Protein AF-A0A251T3X3-F1 (afdb_monomer_lite)

Sequence (204 aa):
MNKGNSLKLFSSICTCTYVFWLSILSPSLTLFQDGDGLIHLYQKFIIDFETKINLLKVAHFAILVSRQYPMNEASISYLEGVIQRVRATKKCKKLLEYGKSTLDRMANIDPSVCTQFYWASVLYHKYQKEYFECYMNVMLFLAYASEESMSHSFKLDLAYCVSVFALLGENIDNFGELLAHPIIKGLQGTELDWFYEFLKVFNS

Foldseek 3Di:
DDPPPPVVVPVPCVPPPPPVVVVCVPPCVVVQPDDCRLVCCCVPPVQVCVLVDDVVVVVVSLVVNLVRDPDVVVSVVSVVVSVVVVVVLVVLVVVLVVLVVVVVPDDDDQLVSQLVSLVSQLVSCVSSVQLQSNLVSLVSNVVSDDPVPDDLVVLQVSLVSNLVSLVSHDPNQACPVVLPDVSVVSCPPPPNNVSSVVSVVSND

pLDDT: mean 74.45, std 18.36, range [30.27, 94.94]

Organism: Helianthus annuus (NCBI:txid4232)

Secondary structure (DSSP, 8-state):
--TTSSSTTTTTGGG-TTTHHHHHTTTSGGGG-SSTHHHHHIIIIIHHHTTTS-HHHHHHHHHHHHTT-SSHHHHHHHHHHHHHHHHHHHHHHHHHHHHHHHHTT-SS--HHHHHHHHHHHHHHHHHHT-HHHHHHHHHHHHHHS-GGGS-HHHHHHHHHHHHHHHHH-TT----HHHHHSHHHHTTTTSTTHHHHHHHHHHT-

InterPro domains:
  IPR035298 26S Proteasome non-ATPase regulatory subunit 13 [PTHR10539] (89-204)
  IPR054179 PSD13, N-terminal [PF22037] (88-199)

Radius of gyration: 21.29 Å; chains: 1; bounding box: 50×55×58 Å

Structure (mmCIF, N/CA/C/O backbone):
data_AF-A0A251T3X3-F1
#
_entry.id   AF-A0A251T3X3-F1
#
loop_
_atom_site.group_PDB
_atom_site.id
_atom_site.type_symbol
_atom_site.label_atom_id
_atom_site.label_alt_id
_atom_site.label_comp_id
_atom_site.label_asym_id
_atom_site.label_entity_id
_atom_site.label_seq_id
_atom_site.pdbx_PDB_ins_code
_atom_site.Cartn_x
_atom_site.Cartn_y
_atom_site.Cartn_z
_atom_site.occupancy
_atom_site.B_iso_or_equiv
_atom_site.auth_seq_id
_atom_site.auth_comp_id
_atom_site.auth_asym_id
_atom_site.auth_atom_id
_atom_site.pdbx_PDB_model_num
ATOM 1 N N . MET A 1 1 ? -16.229 33.052 -18.770 1.00 30.27 1 MET A N 1
ATOM 2 C CA . MET A 1 1 ? -16.637 31.805 -19.462 1.00 30.27 1 MET A CA 1
ATOM 3 C C . MET A 1 1 ? -15.408 30.917 -19.621 1.00 30.27 1 MET A C 1
ATOM 5 O O . MET A 1 1 ? -14.423 31.418 -20.126 1.00 30.27 1 MET A O 1
ATOM 9 N N . ASN A 1 2 ? -15.322 29.648 -19.240 1.00 30.48 2 ASN A N 1
ATOM 10 C CA . ASN A 1 2 ? -15.974 28.857 -18.200 1.00 30.48 2 ASN A CA 1
ATOM 11 C C . ASN A 1 2 ? -14.963 27.722 -17.889 1.00 30.48 2 ASN A C 1
ATOM 13 O O . ASN A 1 2 ? -14.728 26.875 -18.745 1.00 30.48 2 ASN A O 1
ATOM 17 N N . LYS A 1 3 ? -14.315 27.726 -16.712 1.00 35.59 3 LYS A N 1
ATOM 18 C CA . LYS A 1 3 ? -13.320 26.708 -16.287 1.00 35.59 3 LYS A CA 1
ATOM 19 C C . LYS A 1 3 ? -13.972 25.383 -15.827 1.00 35.59 3 LYS A C 1
ATOM 21 O O . LYS A 1 3 ? -13.290 24.507 -15.311 1.00 35.59 3 LYS A O 1
ATOM 26 N N . GLY A 1 4 ? -15.286 25.234 -16.016 1.00 31.59 4 GLY A N 1
ATOM 27 C CA . GLY A 1 4 ? -16.096 24.128 -15.493 1.00 31.59 4 GLY A CA 1
ATOM 28 C C . GLY A 1 4 ? -16.244 22.885 -16.379 1.00 31.59 4 GLY A C 1
ATOM 29 O O . GLY A 1 4 ? -16.897 21.942 -15.947 1.00 31.59 4 GLY A O 1
ATOM 30 N N . ASN A 1 5 ? -15.658 22.838 -17.583 1.00 34.94 5 ASN A N 1
ATOM 31 C CA . ASN A 1 5 ? -15.904 21.731 -18.527 1.00 34.94 5 ASN A CA 1
ATOM 32 C C . ASN A 1 5 ? -14.739 20.742 -18.713 1.00 34.94 5 ASN A C 1
ATOM 34 O O . ASN A 1 5 ? -14.954 19.682 -19.292 1.00 34.94 5 ASN A O 1
ATOM 38 N N . SER A 1 6 ? -13.539 21.011 -18.189 1.00 35.34 6 SER A N 1
ATOM 39 C CA . SER A 1 6 ? -12.399 20.090 -18.359 1.00 35.34 6 SER A CA 1
ATOM 40 C C . SER A 1 6 ? -12.387 18.924 -17.365 1.00 35.34 6 SER A C 1
ATOM 42 O O . SER A 1 6 ? -11.785 17.901 -17.654 1.00 35.34 6 SER A O 1
ATOM 44 N N . LEU A 1 7 ? -13.077 19.028 -16.224 1.00 35.00 7 LEU A N 1
ATOM 45 C CA . LEU A 1 7 ? -13.115 17.959 -15.212 1.00 35.00 7 LEU A CA 1
ATOM 46 C C . LEU A 1 7 ? -14.220 16.920 -15.447 1.00 35.00 7 LEU A C 1
ATOM 48 O O . LEU A 1 7 ? -14.070 15.773 -15.039 1.00 35.00 7 LEU A O 1
ATOM 52 N N . LYS A 1 8 ? -15.291 17.268 -16.172 1.00 32.72 8 LYS A N 1
ATOM 53 C CA . LYS A 1 8 ? -16.358 16.310 -16.521 1.00 32.72 8 LYS A CA 1
ATOM 54 C C . LYS A 1 8 ? -15.999 15.378 -17.680 1.00 32.72 8 LYS A C 1
ATOM 56 O O . LYS A 1 8 ? -16.702 14.400 -17.898 1.00 32.72 8 LYS A O 1
ATOM 61 N N . LEU A 1 9 ? -14.898 15.638 -18.388 1.00 36.22 9 LEU A N 1
ATOM 62 C CA . LEU A 1 9 ? -14.391 14.715 -19.403 1.00 36.22 9 LEU A CA 1
ATOM 63 C C . LEU A 1 9 ? -13.565 13.570 -18.791 1.00 36.22 9 LEU A C 1
ATOM 65 O O . LEU A 1 9 ? -13.441 12.524 -19.412 1.00 36.22 9 LEU A O 1
ATOM 69 N N . PHE A 1 10 ? -13.038 13.727 -17.570 1.00 32.69 10 PHE A N 1
ATOM 70 C CA . PHE A 1 10 ? -12.131 12.743 -16.966 1.00 32.69 10 PHE A CA 1
ATOM 71 C C . PHE A 1 10 ? -12.828 11.654 -16.141 1.00 32.69 10 PHE A C 1
ATOM 73 O O . PHE A 1 10 ? -12.278 10.563 -16.018 1.00 32.69 10 PHE A O 1
ATOM 80 N N . SER A 1 11 ? -14.053 11.876 -15.652 1.00 31.20 11 SER A N 1
ATOM 81 C CA . SER A 1 11 ? -14.800 10.839 -14.918 1.00 31.20 11 SER A CA 1
ATOM 82 C C . SER A 1 11 ? -15.476 9.799 -15.821 1.00 31.20 11 SER A C 1
ATOM 84 O O . SER A 1 11 ? -15.927 8.772 -15.331 1.00 31.20 11 SER A O 1
ATOM 86 N N . SER A 1 12 ? -15.525 10.022 -17.140 1.00 31.45 12 SER A N 1
ATOM 87 C CA . SER A 1 12 ? -16.157 9.095 -18.095 1.00 31.45 12 SER A CA 1
ATOM 88 C C . SER A 1 12 ? -15.148 8.236 -18.877 1.00 31.45 12 SER A C 1
ATOM 90 O O . SER A 1 12 ? -15.538 7.372 -19.655 1.00 31.45 12 SER A O 1
ATOM 92 N N . ILE A 1 13 ? -13.841 8.420 -18.653 1.00 36.91 13 ILE A N 1
ATOM 93 C CA . ILE A 1 13 ? -12.780 7.696 -19.384 1.00 36.91 13 ILE A CA 1
ATOM 94 C C . ILE A 1 13 ? -12.404 6.360 -18.702 1.00 36.91 13 ILE A C 1
ATOM 96 O O . ILE A 1 13 ? -11.747 5.516 -19.312 1.00 36.91 13 ILE A O 1
ATOM 100 N N . CYS A 1 14 ? -12.886 6.094 -17.481 1.00 36.53 14 CYS A N 1
ATOM 101 C CA . CYS A 1 14 ? -12.521 4.895 -16.712 1.00 36.53 14 CYS A CA 1
ATOM 102 C C . CYS A 1 14 ? -13.135 3.561 -17.181 1.00 36.53 14 CYS A C 1
ATOM 104 O O . CYS A 1 14 ? -12.775 2.529 -16.630 1.00 36.53 14 CYS A O 1
ATOM 106 N N . THR A 1 15 ? -13.975 3.514 -18.219 1.00 36.59 15 THR A N 1
ATOM 107 C CA . THR A 1 15 ? -14.513 2.234 -18.740 1.00 36.59 15 THR A CA 1
ATOM 108 C C . THR A 1 15 ? -14.187 1.942 -20.207 1.00 36.59 15 THR A C 1
ATOM 110 O O . THR A 1 15 ? -14.630 0.927 -20.735 1.00 36.59 15 THR A O 1
ATOM 113 N N . CYS A 1 16 ? -13.357 2.753 -20.877 1.00 33.62 16 CYS A N 1
ATOM 114 C CA . CYS A 1 16 ? -13.061 2.574 -22.310 1.00 33.62 16 CYS A CA 1
ATOM 115 C C . CYS A 1 16 ? -11.552 2.490 -22.628 1.00 33.62 16 CYS A C 1
ATOM 117 O O . CYS A 1 16 ? -11.067 3.014 -23.633 1.00 33.62 16 CYS A O 1
ATOM 119 N N . THR A 1 17 ? -10.767 1.838 -21.767 1.00 42.53 17 THR A N 1
ATOM 120 C CA . THR A 1 17 ? -9.290 1.861 -21.820 1.00 42.53 17 THR A CA 1
ATOM 121 C C . THR A 1 17 ? -8.641 0.957 -22.873 1.00 42.53 17 THR A C 1
ATOM 123 O O . THR A 1 17 ? -7.433 1.057 -23.078 1.00 42.53 17 THR A O 1
ATOM 126 N N . TYR A 1 18 ? -9.395 0.142 -23.618 1.00 39.69 18 TYR A N 1
ATOM 127 C CA . TYR A 1 18 ? -8.809 -0.713 -24.664 1.00 39.69 18 TYR A CA 1
ATOM 128 C C . TYR A 1 18 ? -8.868 -0.131 -26.083 1.00 39.69 18 TYR A C 1
ATOM 130 O O . TYR A 1 18 ? -7.964 -0.388 -26.876 1.00 39.69 18 TYR A O 1
ATOM 138 N N . VAL A 1 19 ? -9.864 0.701 -26.408 1.00 38.72 19 VAL A N 1
ATOM 139 C CA . VAL A 1 19 ? -10.035 1.235 -27.776 1.00 38.72 19 VAL A CA 1
ATOM 140 C C . VAL A 1 19 ? -9.448 2.646 -27.913 1.00 38.72 19 VAL A C 1
ATOM 142 O O . VAL A 1 19 ? -8.894 2.995 -28.955 1.00 38.72 19 VAL A O 1
ATOM 145 N N . PHE A 1 20 ? -9.450 3.441 -26.838 1.00 40.03 20 PHE A N 1
ATOM 146 C CA . PHE A 1 20 ? -8.931 4.816 -26.850 1.00 40.03 20 PHE A CA 1
ATOM 147 C C . PHE A 1 20 ? -7.402 4.883 -27.032 1.00 40.03 20 PHE A C 1
ATOM 149 O O . PHE A 1 20 ? -6.887 5.763 -27.721 1.00 40.03 20 PHE A O 1
ATOM 156 N N . TRP A 1 21 ? -6.672 3.902 -26.486 1.00 39.59 21 TRP A N 1
ATOM 157 C CA . TRP A 1 21 ? -5.208 3.839 -26.560 1.00 39.59 21 TRP A CA 1
ATOM 158 C C . TRP A 1 21 ? -4.683 3.558 -27.977 1.00 39.59 21 TRP A C 1
ATOM 160 O O . TRP A 1 21 ? -3.696 4.161 -28.381 1.00 39.59 21 TRP A O 1
ATOM 170 N N . LEU A 1 22 ? -5.343 2.703 -28.767 1.00 38.00 22 LEU A N 1
ATOM 171 C CA . LEU A 1 22 ? -4.947 2.437 -30.161 1.00 38.00 22 LEU A CA 1
ATOM 172 C C . LEU A 1 22 ? -5.446 3.513 -31.143 1.00 38.00 22 LEU A C 1
ATOM 174 O O . LEU A 1 22 ? -4.771 3.788 -32.131 1.00 38.00 22 LEU A O 1
ATOM 178 N N . SER A 1 23 ? -6.575 4.168 -30.850 1.00 35.72 23 SER A N 1
ATOM 179 C CA . SER A 1 23 ? -7.178 5.190 -31.727 1.00 35.72 23 SER A CA 1
ATOM 180 C C . SER A 1 23 ? -6.402 6.510 -31.750 1.00 35.72 23 SER A C 1
ATOM 182 O O . SER A 1 23 ? -6.406 7.220 -32.752 1.00 35.72 23 SER A O 1
ATOM 184 N N . ILE A 1 24 ? -5.736 6.854 -30.643 1.00 40.09 24 ILE A N 1
ATOM 185 C CA . ILE A 1 24 ? -5.048 8.143 -30.495 1.00 40.09 24 ILE A CA 1
ATOM 186 C C . ILE A 1 24 ? -3.550 8.025 -30.801 1.00 40.09 24 ILE A C 1
ATOM 188 O O . ILE A 1 24 ? -2.955 8.991 -31.270 1.00 40.09 24 ILE A O 1
ATOM 192 N N . LEU A 1 25 ? -2.924 6.857 -30.630 1.00 41.84 25 LEU A N 1
ATOM 193 C CA . LEU A 1 25 ? -1.467 6.704 -30.787 1.00 41.84 25 LEU A CA 1
ATOM 194 C C . LEU A 1 25 ? -0.946 6.680 -32.232 1.00 41.84 25 LEU A C 1
ATOM 196 O O . LEU A 1 25 ? 0.265 6.731 -32.424 1.00 41.84 25 LEU A O 1
ATOM 200 N N . SER A 1 26 ? -1.812 6.649 -33.246 1.00 45.41 26 SER A N 1
ATOM 201 C CA . SER A 1 26 ? -1.374 6.805 -34.641 1.00 45.41 26 SER A CA 1
ATOM 202 C C . SER A 1 26 ? -1.299 8.281 -35.076 1.00 45.41 26 SER A C 1
ATOM 204 O O . SER A 1 26 ? -0.262 8.654 -35.623 1.00 45.41 26 SER A O 1
ATOM 206 N N . PRO A 1 27 ? -2.297 9.151 -34.800 1.00 41.84 27 PRO A N 1
ATOM 207 C CA . PRO A 1 27 ? -2.237 10.553 -35.232 1.00 41.84 27 PRO A CA 1
ATOM 208 C C . PRO A 1 27 ? -1.673 11.533 -34.188 1.00 41.84 27 PRO A C 1
ATOM 210 O O . PRO A 1 27 ? -1.336 12.653 -34.546 1.00 41.84 27 PRO A O 1
ATOM 213 N N . SER A 1 28 ? -1.583 11.170 -32.899 1.00 41.59 28 SER A N 1
ATOM 214 C CA . SER A 1 28 ? -1.073 12.082 -31.849 1.00 41.59 28 SER A CA 1
ATOM 215 C C . SER A 1 28 ? 0.431 11.972 -31.594 1.00 41.59 28 SER A C 1
ATOM 217 O O . SER A 1 28 ? 0.999 12.837 -30.931 1.00 41.59 28 SER A O 1
ATOM 219 N N . LEU A 1 29 ? 1.101 10.952 -32.143 1.00 43.75 29 LEU A N 1
ATOM 220 C CA . LEU A 1 29 ? 2.553 10.809 -32.017 1.00 43.75 29 LEU A CA 1
ATOM 221 C C . LEU A 1 29 ? 3.291 11.968 -32.709 1.00 43.75 29 LEU A C 1
ATOM 223 O O . LEU A 1 29 ? 4.338 12.390 -32.235 1.00 43.75 29 LEU A O 1
ATOM 227 N N . THR A 1 30 ? 2.713 12.533 -33.773 1.00 46.72 30 THR A N 1
ATOM 228 C CA . THR A 1 30 ? 3.218 13.738 -34.451 1.00 46.72 30 THR A CA 1
ATOM 229 C C . THR A 1 30 ? 3.032 15.012 -33.625 1.00 46.72 30 THR A C 1
ATOM 231 O O . THR A 1 30 ? 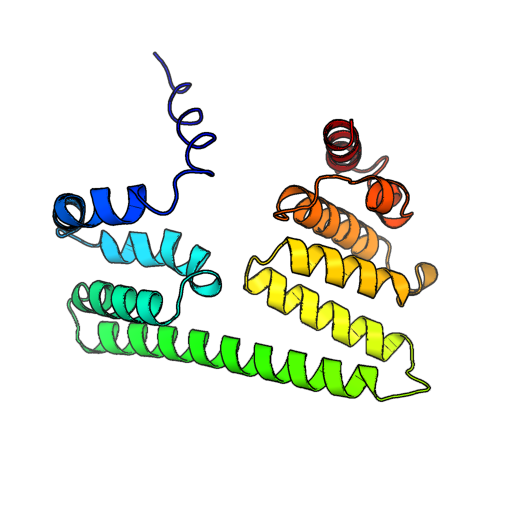3.754 15.977 -33.840 1.00 46.72 30 THR A O 1
ATOM 234 N N . LEU A 1 31 ? 2.110 15.029 -32.653 1.00 46.12 31 LEU A N 1
ATOM 235 C CA . LEU A 1 31 ? 1.829 16.209 -31.826 1.00 46.12 31 LEU A CA 1
ATOM 236 C C . LEU A 1 31 ? 2.914 16.472 -30.761 1.00 46.12 31 LEU A C 1
ATOM 238 O O . LEU A 1 31 ? 2.987 17.573 -30.227 1.00 46.12 31 LEU A O 1
ATOM 242 N N . PHE A 1 32 ? 3.744 15.469 -30.449 1.00 47.53 32 PHE A N 1
ATOM 243 C CA . PHE A 1 32 ? 4.800 15.533 -29.425 1.00 47.53 32 PHE A CA 1
ATOM 244 C C . PHE A 1 32 ? 6.219 15.353 -29.998 1.00 47.53 32 PHE A C 1
ATOM 246 O O . PHE A 1 32 ? 7.170 15.149 -29.241 1.00 47.53 32 PHE A O 1
ATOM 253 N N . GLN A 1 33 ? 6.366 15.391 -31.327 1.00 49.06 33 GLN A N 1
ATOM 254 C CA . GLN A 1 33 ? 7.654 15.214 -32.009 1.00 49.06 33 GLN A CA 1
ATOM 255 C C . GLN A 1 33 ? 8.555 16.458 -31.980 1.00 49.06 33 GLN A C 1
ATOM 257 O O . GLN A 1 33 ? 9.752 16.309 -32.213 1.00 49.06 33 GLN A O 1
ATOM 262 N N . ASP A 1 34 ? 8.027 17.629 -31.614 1.00 48.06 34 ASP A N 1
ATOM 263 C CA . ASP A 1 34 ? 8.805 18.863 -31.479 1.00 48.06 34 ASP A CA 1
ATOM 264 C C . ASP A 1 34 ? 9.111 19.191 -30.002 1.00 48.06 34 ASP A C 1
ATOM 266 O O . ASP A 1 34 ? 8.208 19.337 -29.175 1.00 48.06 34 ASP A O 1
ATOM 270 N N . GLY A 1 35 ? 10.402 19.340 -29.676 1.00 61.81 35 GLY A N 1
ATOM 271 C CA . GLY A 1 35 ? 10.907 19.772 -28.360 1.00 61.81 35 GLY A CA 1
ATOM 272 C C . GLY A 1 35 ? 10.932 18.689 -27.266 1.00 61.81 35 GLY A C 1
ATOM 273 O O . GLY A 1 35 ? 10.896 17.495 -27.548 1.00 61.81 35 GLY A O 1
ATOM 274 N N . ASP A 1 36 ? 10.963 19.106 -25.992 1.00 57.28 36 ASP A N 1
ATOM 275 C CA . ASP A 1 36 ? 11.048 18.226 -24.802 1.00 57.28 36 ASP A CA 1
ATOM 276 C C . ASP A 1 36 ? 9.718 17.506 -24.456 1.00 57.28 36 ASP A C 1
ATOM 278 O O . ASP A 1 36 ? 9.503 17.048 -23.327 1.00 57.28 36 ASP A O 1
ATOM 282 N N . GLY A 1 37 ? 8.781 17.427 -25.405 1.00 63.41 37 GLY A N 1
ATOM 283 C CA . GLY A 1 37 ? 7.401 16.987 -25.186 1.00 63.41 37 GLY A CA 1
ATOM 284 C C . GLY A 1 37 ? 7.265 15.546 -24.683 1.00 63.41 37 GLY A C 1
ATOM 285 O O . GLY A 1 37 ? 6.529 15.309 -23.719 1.00 63.41 37 GLY A O 1
ATOM 286 N N . LEU A 1 38 ? 7.987 14.576 -25.267 1.00 62.41 38 LEU A N 1
ATOM 287 C CA . LEU A 1 38 ? 7.938 13.186 -24.779 1.00 62.41 38 LEU A CA 1
ATOM 288 C C . LEU A 1 38 ? 8.764 13.004 -23.503 1.00 62.41 38 LEU A C 1
ATOM 290 O O . LEU A 1 38 ? 8.411 12.154 -22.686 1.00 62.41 38 LEU A O 1
ATOM 294 N N . ILE A 1 39 ? 9.808 13.812 -23.285 1.00 64.06 39 ILE A N 1
ATOM 295 C CA . ILE A 1 39 ? 10.559 13.822 -22.018 1.00 64.06 39 ILE A CA 1
ATOM 296 C C . ILE A 1 39 ? 9.630 14.246 -20.875 1.00 64.06 39 ILE A C 1
ATOM 298 O O . ILE A 1 39 ? 9.548 13.556 -19.854 1.00 64.06 39 ILE A O 1
ATOM 302 N N . HIS A 1 40 ? 8.863 15.323 -21.064 1.00 64.62 40 HIS A N 1
ATOM 303 C CA . HIS A 1 40 ? 7.905 15.795 -20.065 1.00 64.62 40 HIS A CA 1
ATOM 304 C C . HIS A 1 40 ? 6.765 14.792 -19.843 1.00 64.62 40 HIS A C 1
ATOM 306 O O . HIS A 1 40 ? 6.394 14.524 -18.699 1.00 64.62 40 HIS A O 1
ATOM 312 N N . LEU A 1 41 ? 6.248 14.184 -20.918 1.00 65.31 41 LEU A N 1
ATOM 313 C CA . LEU A 1 41 ? 5.246 13.118 -20.841 1.00 65.31 41 LEU A CA 1
ATOM 314 C C . LEU A 1 41 ? 5.774 11.911 -20.055 1.00 65.31 41 LEU A C 1
ATOM 316 O O . LEU A 1 41 ? 5.073 11.366 -19.203 1.00 65.31 41 LEU A O 1
ATOM 320 N N . TYR A 1 42 ? 7.020 11.499 -20.285 1.00 62.41 42 TYR A N 1
ATOM 321 C CA . TYR A 1 42 ? 7.586 10.380 -19.546 1.00 62.41 42 TYR A CA 1
ATOM 322 C C . TYR A 1 42 ? 7.754 10.712 -18.063 1.00 62.41 42 TYR A C 1
ATOM 324 O O . TYR A 1 42 ? 7.303 9.952 -17.207 1.00 62.41 42 TYR A O 1
ATOM 332 N N . GLN A 1 43 ? 8.358 11.863 -17.757 1.00 62.81 43 GLN A N 1
ATOM 333 C CA . GLN A 1 43 ? 8.666 12.271 -16.386 1.00 62.81 43 GLN A CA 1
ATOM 334 C C . GLN A 1 43 ? 7.423 12.562 -15.542 1.00 62.81 43 GLN A C 1
ATOM 336 O O . GLN A 1 43 ? 7.429 12.274 -14.348 1.00 62.81 43 GLN A O 1
ATOM 341 N N . LYS A 1 44 ? 6.367 13.128 -16.136 1.00 62.28 44 LYS A N 1
ATOM 342 C CA . LYS A 1 44 ? 5.152 13.514 -15.403 1.00 62.28 44 LYS A CA 1
ATOM 343 C C . LYS A 1 44 ? 4.010 12.516 -15.482 1.00 62.28 44 LYS A C 1
ATOM 345 O O . LYS A 1 44 ? 3.069 12.646 -14.712 1.00 62.28 44 LYS A O 1
ATOM 350 N N . PHE A 1 45 ? 4.048 11.579 -16.424 1.00 56.00 45 PHE A N 1
ATOM 351 C CA . PHE A 1 45 ? 2.930 10.669 -16.654 1.00 56.00 45 PHE A CA 1
ATOM 352 C C . PHE A 1 45 ? 3.390 9.216 -16.700 1.00 56.00 45 PHE A C 1
ATOM 354 O O . PHE A 1 45 ? 2.885 8.400 -15.942 1.00 56.00 45 PHE A O 1
ATOM 361 N N . ILE A 1 46 ? 4.387 8.860 -17.516 1.00 62.47 46 ILE A N 1
ATOM 362 C CA . ILE A 1 46 ? 4.787 7.445 -17.633 1.00 62.47 46 ILE A CA 1
ATOM 363 C C . ILE A 1 46 ? 5.430 6.916 -16.344 1.00 62.47 46 ILE A C 1
ATOM 365 O O . ILE A 1 46 ? 5.104 5.795 -15.970 1.00 62.47 46 ILE A O 1
ATOM 369 N N . ILE A 1 47 ? 6.242 7.702 -15.621 1.00 63.34 47 ILE A N 1
ATOM 370 C CA . ILE A 1 47 ? 6.758 7.311 -14.287 1.00 63.34 47 ILE A CA 1
ATOM 371 C C . ILE A 1 47 ? 5.607 6.928 -13.352 1.00 63.34 47 ILE A C 1
ATOM 373 O O . ILE A 1 47 ? 5.700 5.959 -12.601 1.00 63.34 47 ILE A O 1
ATOM 377 N N . ASP A 1 48 ? 4.497 7.658 -13.441 1.00 59.41 48 ASP A N 1
ATOM 378 C CA . ASP A 1 48 ? 3.346 7.455 -12.581 1.00 59.41 48 ASP A CA 1
ATOM 379 C C . ASP A 1 48 ? 2.542 6.189 -12.900 1.00 59.41 48 ASP A C 1
ATOM 381 O O . ASP A 1 48 ? 1.786 5.747 -12.034 1.00 59.41 48 ASP A O 1
ATOM 385 N N . PHE A 1 49 ? 2.727 5.598 -14.083 1.00 55.25 49 PHE A N 1
ATOM 386 C CA . PHE A 1 49 ? 2.049 4.377 -14.526 1.00 55.25 49 PHE A CA 1
ATOM 387 C C . PHE A 1 49 ? 3.016 3.218 -14.830 1.00 55.25 49 PHE A C 1
ATOM 389 O O . PHE A 1 49 ? 2.562 2.124 -15.161 1.00 55.25 49 PHE A O 1
ATOM 396 N N . GLU A 1 50 ? 4.334 3.416 -14.695 1.00 58.75 50 GLU A N 1
ATOM 397 C CA . GLU A 1 50 ? 5.386 2.447 -15.055 1.00 58.75 50 GLU A CA 1
ATOM 398 C C . GLU A 1 50 ? 5.192 1.091 -14.352 1.00 58.75 50 GLU A C 1
ATOM 400 O O . GLU A 1 50 ? 5.515 0.041 -14.903 1.00 58.75 50 GLU A O 1
ATOM 405 N N . THR A 1 51 ? 4.594 1.114 -13.161 1.00 59.03 51 THR A N 1
ATOM 406 C CA . THR A 1 51 ? 4.322 -0.042 -12.298 1.00 59.03 51 THR A CA 1
ATOM 407 C C . THR A 1 51 ? 3.083 -0.843 -12.705 1.00 59.03 51 THR A C 1
ATOM 409 O O . THR A 1 51 ? 3.039 -2.050 -12.481 1.00 59.03 51 THR A O 1
ATOM 412 N N . LYS A 1 52 ? 2.103 -0.205 -13.359 1.00 56.44 52 LYS A N 1
ATOM 413 C CA . LYS A 1 52 ? 0.870 -0.842 -13.865 1.00 56.44 52 LYS A CA 1
ATOM 414 C C . LYS A 1 52 ? 0.951 -1.209 -15.352 1.00 56.44 52 LYS A C 1
ATOM 416 O O . LYS A 1 52 ? 0.101 -1.929 -15.877 1.00 56.44 52 LYS A O 1
ATOM 421 N N . ILE A 1 53 ? 1.956 -0.703 -16.065 1.00 61.72 53 ILE A N 1
ATOM 422 C CA . ILE A 1 53 ? 2.142 -0.927 -17.499 1.00 61.72 53 ILE A CA 1
ATOM 423 C C . ILE A 1 53 ? 2.954 -2.211 -17.730 1.00 61.72 53 ILE A C 1
ATOM 425 O O . ILE A 1 53 ? 3.966 -2.471 -17.086 1.00 61.72 53 ILE A O 1
ATOM 429 N N . ASN A 1 54 ? 2.541 -3.014 -18.717 1.00 66.62 54 ASN A N 1
ATOM 430 C CA . ASN A 1 54 ? 3.327 -4.153 -19.195 1.00 66.62 54 ASN A CA 1
ATOM 431 C C . ASN A 1 54 ? 4.769 -3.706 -19.506 1.00 66.62 54 ASN A C 1
ATOM 433 O O . ASN A 1 54 ? 4.984 -2.786 -20.290 1.00 66.62 54 ASN A O 1
ATOM 437 N N . LEU A 1 55 ? 5.759 -4.395 -18.943 1.00 68.94 55 LEU A N 1
ATOM 438 C CA . LEU A 1 55 ? 7.184 -4.074 -19.079 1.00 68.94 55 LEU A CA 1
ATOM 439 C C . LEU A 1 55 ? 7.672 -3.946 -20.530 1.00 68.94 55 LEU A C 1
ATOM 441 O O . LEU A 1 55 ? 8.608 -3.197 -20.798 1.00 68.94 55 LEU A O 1
ATOM 445 N N . LEU A 1 56 ? 7.030 -4.644 -21.469 1.00 67.44 56 LEU A N 1
ATOM 446 C CA . LEU A 1 56 ? 7.291 -4.511 -22.900 1.00 67.44 56 LEU A CA 1
ATOM 447 C C . LEU A 1 56 ? 6.894 -3.119 -23.418 1.00 67.44 56 LEU A C 1
ATOM 449 O O . LEU A 1 56 ? 7.608 -2.524 -24.220 1.00 67.44 56 LEU A O 1
ATOM 453 N N . LYS A 1 57 ? 5.781 -2.570 -22.921 1.00 73.38 57 LYS A N 1
ATOM 454 C CA . LYS A 1 57 ? 5.333 -1.208 -23.232 1.00 73.38 57 LYS A CA 1
ATOM 455 C C . LYS A 1 57 ? 6.226 -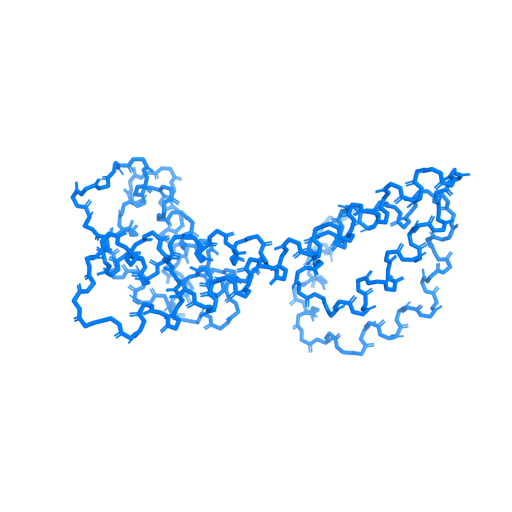0.166 -22.556 1.00 73.38 57 LYS A C 1
ATOM 457 O O . LYS A 1 57 ? 6.560 0.814 -23.209 1.00 73.38 57 LYS A O 1
ATOM 462 N N . VAL A 1 58 ? 6.672 -0.394 -21.314 1.00 76.19 58 VAL A N 1
ATOM 463 C CA . VAL A 1 58 ? 7.667 0.477 -20.648 1.00 76.19 58 VAL A CA 1
ATOM 464 C C . VAL A 1 58 ? 8.955 0.539 -21.464 1.00 76.19 58 VAL A C 1
ATOM 466 O O . VAL A 1 58 ? 9.435 1.628 -21.756 1.00 76.19 58 VAL A O 1
ATOM 469 N N . ALA A 1 59 ? 9.474 -0.611 -21.905 1.00 74.31 59 ALA A N 1
ATOM 470 C CA . ALA A 1 59 ? 10.652 -0.661 -22.766 1.00 74.31 59 ALA A CA 1
ATOM 471 C C . ALA A 1 59 ? 10.425 0.088 -24.088 1.00 74.31 59 ALA A C 1
ATOM 473 O O . ALA A 1 59 ? 11.287 0.851 -24.518 1.00 74.31 59 ALA A O 1
ATOM 474 N N . HIS A 1 60 ? 9.252 -0.074 -24.707 1.00 73.50 60 HIS A N 1
ATOM 475 C CA . HIS A 1 60 ? 8.916 0.631 -25.941 1.00 73.50 60 HIS A CA 1
ATOM 476 C C . HIS A 1 60 ? 8.874 2.157 -25.743 1.00 73.50 60 HIS A C 1
ATOM 478 O O . HIS A 1 60 ? 9.483 2.885 -26.524 1.00 73.50 60 HIS A O 1
ATOM 484 N N . PHE A 1 61 ? 8.240 2.642 -24.670 1.00 78.00 61 PHE A N 1
ATOM 485 C CA . PHE A 1 61 ? 8.226 4.068 -24.328 1.00 78.00 61 PHE A CA 1
ATOM 486 C C . PHE A 1 61 ? 9.613 4.601 -23.981 1.00 78.00 61 PHE A C 1
ATOM 488 O O . PHE A 1 61 ? 9.987 5.659 -24.478 1.00 78.00 61 PHE A O 1
ATOM 495 N N . ALA A 1 62 ? 10.397 3.868 -23.190 1.00 80.44 62 ALA A N 1
ATOM 496 C CA . ALA A 1 62 ? 11.752 4.266 -22.831 1.00 80.44 62 ALA A CA 1
ATOM 497 C C . ALA A 1 62 ? 12.644 4.423 -24.075 1.00 80.44 62 ALA A C 1
ATOM 499 O O . ALA A 1 62 ? 13.390 5.390 -24.166 1.00 80.44 62 ALA A O 1
ATOM 500 N N . ILE A 1 63 ? 12.512 3.542 -25.076 1.00 81.50 63 ILE A N 1
ATOM 501 C CA . ILE A 1 63 ? 13.227 3.668 -26.360 1.00 81.50 63 ILE A CA 1
ATOM 502 C C . ILE A 1 63 ? 12.754 4.894 -27.157 1.00 81.50 63 ILE A C 1
ATOM 504 O O . ILE A 1 63 ? 13.562 5.561 -27.800 1.00 81.50 63 ILE A O 1
ATOM 508 N N . LEU A 1 64 ? 11.454 5.204 -27.151 1.00 77.44 64 LEU A N 1
ATOM 509 C CA . LEU A 1 64 ? 10.934 6.393 -27.839 1.00 77.44 64 LEU A CA 1
ATOM 510 C C . LEU A 1 64 ? 11.433 7.688 -27.186 1.00 77.44 64 LEU A C 1
ATOM 512 O O . LEU A 1 64 ? 11.818 8.618 -27.888 1.00 77.44 64 LEU A O 1
ATOM 516 N N . VAL A 1 65 ? 11.471 7.726 -25.856 1.00 78.12 65 VAL A N 1
ATOM 517 C CA . VAL A 1 65 ? 11.917 8.887 -25.074 1.00 78.12 65 VAL A CA 1
ATOM 518 C C . VAL A 1 65 ? 13.431 9.058 -25.152 1.00 78.12 65 VAL A C 1
ATOM 520 O O . VAL A 1 65 ? 13.908 10.181 -25.284 1.00 78.12 65 VAL A O 1
ATOM 523 N N . SER A 1 66 ? 14.198 7.964 -25.163 1.00 84.69 66 SER A N 1
ATOM 524 C CA . SER A 1 66 ? 15.659 8.029 -25.270 1.00 84.69 66 SER A CA 1
ATOM 525 C C . SER A 1 66 ? 16.117 8.708 -26.569 1.00 84.69 66 SER A C 1
ATOM 527 O O . SER A 1 66 ? 17.131 9.397 -26.579 1.00 84.69 66 SER A O 1
ATOM 529 N N . ARG A 1 67 ? 15.337 8.581 -27.654 1.00 81.50 67 ARG A N 1
ATOM 530 C CA . ARG A 1 67 ? 15.600 9.221 -28.959 1.00 81.50 67 ARG A CA 1
ATOM 531 C C . ARG A 1 67 ? 15.431 10.742 -28.959 1.00 81.50 67 ARG A C 1
ATOM 533 O O . ARG A 1 67 ? 15.887 11.376 -29.903 1.00 81.50 67 ARG A O 1
ATOM 540 N N . GLN A 1 68 ? 14.774 11.317 -27.950 1.00 77.75 68 GLN A N 1
ATOM 541 C CA . GLN A 1 68 ? 14.620 12.771 -27.829 1.00 77.75 68 GLN A CA 1
ATOM 542 C C . GLN A 1 68 ? 15.796 13.447 -27.122 1.00 77.75 68 GLN A C 1
ATOM 544 O O . GLN A 1 68 ? 15.895 14.671 -27.140 1.00 77.75 68 GLN A O 1
ATOM 549 N N . TYR A 1 69 ? 16.699 12.681 -26.508 1.00 75.38 69 TYR A N 1
ATOM 550 C CA . TYR A 1 69 ? 17.885 13.263 -25.897 1.00 75.38 69 TYR A CA 1
ATOM 551 C C . TYR A 1 69 ? 18.895 13.659 -26.985 1.00 75.38 69 TYR A C 1
ATOM 553 O O . TYR A 1 69 ? 19.272 12.815 -27.798 1.00 75.38 69 TYR A O 1
ATOM 561 N N . PRO A 1 70 ? 19.386 14.912 -26.989 1.00 73.69 70 PRO A N 1
ATOM 562 C CA . PRO A 1 70 ? 20.330 15.388 -28.001 1.00 73.69 70 PRO A CA 1
ATOM 563 C C . PRO A 1 70 ? 21.741 14.806 -27.828 1.00 73.69 70 PRO A C 1
ATOM 565 O O . PRO A 1 70 ? 22.539 14.854 -28.760 1.00 73.69 70 PRO A O 1
ATOM 568 N N . MET A 1 71 ? 22.061 14.270 -26.642 1.00 82.12 71 MET A N 1
ATOM 569 C CA . MET A 1 71 ? 23.363 13.680 -26.323 1.00 82.12 71 MET A CA 1
ATOM 570 C C . MET A 1 71 ? 23.230 12.195 -25.994 1.00 82.12 71 MET A C 1
ATOM 572 O O . MET A 1 71 ? 22.348 11.786 -25.231 1.00 82.12 71 MET A O 1
ATOM 576 N N . ASN A 1 72 ? 24.155 11.398 -26.527 1.00 81.81 72 ASN A N 1
ATOM 577 C CA . ASN A 1 72 ? 24.165 9.949 -26.347 1.00 81.81 72 ASN A CA 1
ATOM 578 C C . ASN A 1 72 ? 24.343 9.565 -24.873 1.00 81.81 72 ASN A C 1
ATOM 580 O O . ASN A 1 72 ? 23.659 8.666 -24.387 1.00 81.81 72 ASN A O 1
ATOM 584 N N . GLU A 1 73 ? 25.195 10.281 -24.140 1.00 85.31 73 GLU A N 1
ATOM 585 C CA . GLU A 1 73 ? 25.466 10.036 -22.722 1.00 85.31 73 GLU A CA 1
ATOM 586 C C . GLU A 1 73 ? 24.206 10.228 -21.862 1.00 85.31 73 GLU A C 1
ATOM 588 O O . GLU A 1 73 ? 23.918 9.413 -20.984 1.00 85.31 73 GLU A O 1
ATOM 593 N N . ALA A 1 74 ? 23.407 11.262 -22.149 1.00 78.88 74 ALA A N 1
ATOM 594 C CA . ALA A 1 74 ? 22.159 11.533 -21.435 1.00 78.88 74 ALA A CA 1
ATOM 595 C C . ALA A 1 74 ? 21.082 10.473 -21.734 1.00 78.88 74 ALA A C 1
ATOM 597 O O . ALA A 1 74 ? 20.401 10.011 -20.816 1.00 78.88 74 ALA A O 1
ATOM 598 N N . SER A 1 75 ? 20.974 10.037 -22.996 1.00 77.06 75 SER A N 1
ATOM 599 C CA . SER A 1 75 ? 20.092 8.934 -23.407 1.00 77.06 75 SER A CA 1
ATOM 600 C C . SER A 1 75 ? 20.449 7.624 -22.694 1.00 77.06 75 SER A C 1
ATOM 602 O O . SER A 1 75 ? 19.569 6.938 -22.166 1.00 77.06 75 SER A O 1
ATOM 604 N N . ILE A 1 76 ? 21.742 7.281 -22.648 1.00 81.50 76 ILE A N 1
ATOM 605 C CA . ILE A 1 76 ? 22.238 6.072 -21.977 1.00 81.50 76 ILE A CA 1
ATOM 606 C C . ILE A 1 76 ? 21.934 6.141 -20.479 1.00 81.50 76 ILE A C 1
ATOM 608 O O . ILE A 1 76 ? 21.322 5.215 -19.950 1.00 81.50 76 ILE A O 1
ATOM 612 N N . SER A 1 77 ? 22.263 7.255 -19.819 1.00 85.31 77 SER A N 1
ATOM 613 C CA . SER A 1 77 ? 21.995 7.447 -18.388 1.00 85.31 77 SER A CA 1
ATOM 614 C C . SER A 1 77 ? 20.502 7.314 -18.047 1.00 85.31 77 SER A C 1
ATOM 616 O O . SER A 1 77 ? 20.132 6.652 -17.072 1.00 85.31 77 SER A O 1
ATOM 618 N N . TYR A 1 78 ? 19.619 7.869 -18.885 1.00 83.94 78 TYR A N 1
ATOM 619 C CA . TYR A 1 78 ? 18.173 7.708 -18.739 1.00 83.94 78 TYR A CA 1
ATOM 620 C C . TYR A 1 78 ? 17.739 6.235 -18.845 1.00 83.94 78 TYR A C 1
ATOM 622 O O . TYR A 1 78 ? 17.033 5.737 -17.959 1.00 83.94 78 TYR A O 1
ATOM 630 N N . LEU A 1 79 ? 18.181 5.522 -19.889 1.00 81.88 79 LEU A N 1
ATOM 631 C CA . LEU A 1 79 ? 17.847 4.109 -20.102 1.00 81.88 79 LEU A CA 1
ATOM 632 C C . LEU A 1 79 ? 18.380 3.219 -18.972 1.00 81.88 79 LEU A C 1
ATOM 634 O O . LEU A 1 79 ? 17.665 2.331 -18.502 1.00 81.88 79 LEU A O 1
ATOM 638 N N . GLU A 1 80 ? 19.595 3.471 -18.488 1.00 81.12 80 GLU A N 1
ATOM 639 C CA . GLU A 1 80 ? 20.166 2.781 -17.328 1.00 81.12 80 GLU A CA 1
ATOM 640 C C . GLU A 1 80 ? 19.316 2.994 -16.072 1.00 81.12 80 GLU A C 1
ATOM 642 O O . GLU A 1 80 ? 19.029 2.032 -15.353 1.00 81.12 80 GLU A O 1
ATOM 647 N N . GLY A 1 81 ? 18.837 4.221 -15.845 1.00 81.88 81 GLY A N 1
ATOM 648 C CA . GLY A 1 81 ? 17.915 4.538 -14.758 1.00 81.88 81 GLY A CA 1
ATOM 649 C C . GLY A 1 81 ? 16.600 3.755 -14.845 1.00 81.88 81 GLY A C 1
ATOM 650 O O . GLY A 1 81 ? 16.161 3.187 -13.842 1.00 81.88 81 GLY A O 1
ATOM 651 N N . VAL A 1 82 ? 15.988 3.671 -16.033 1.00 80.00 82 VAL A N 1
ATOM 652 C CA . VAL A 1 82 ? 14.778 2.852 -16.272 1.00 80.00 82 VAL A CA 1
ATOM 653 C C . VAL A 1 82 ? 15.061 1.374 -15.983 1.00 80.00 82 VAL A C 1
ATOM 655 O O . VAL A 1 82 ? 14.321 0.725 -15.240 1.00 80.00 82 VAL A O 1
ATOM 658 N N . ILE A 1 83 ? 16.170 0.838 -16.503 1.00 79.56 83 ILE A N 1
ATOM 659 C CA . ILE A 1 83 ? 16.566 -0.562 -16.295 1.00 79.56 83 ILE A CA 1
ATOM 660 C C . ILE A 1 83 ? 16.769 -0.861 -14.806 1.00 79.56 83 ILE A C 1
ATOM 662 O O . ILE A 1 83 ? 16.302 -1.901 -14.325 1.00 79.56 83 ILE A O 1
ATOM 666 N N . GLN A 1 84 ? 17.453 0.017 -14.068 1.00 79.94 84 GLN A N 1
ATOM 667 C CA . GLN A 1 84 ? 17.672 -0.171 -12.635 1.00 79.94 84 GLN A CA 1
ATOM 668 C C . GLN A 1 84 ? 16.357 -0.172 -11.851 1.00 79.94 84 GLN A C 1
ATOM 670 O O . GLN A 1 84 ? 16.153 -1.082 -11.042 1.00 79.94 84 GLN A O 1
ATOM 675 N N . ARG A 1 85 ? 15.443 0.769 -12.128 1.00 77.81 85 ARG A N 1
ATOM 676 C CA . ARG A 1 85 ? 14.124 0.822 -11.472 1.00 77.81 85 ARG A CA 1
ATOM 677 C C . ARG A 1 85 ? 13.316 -0.449 -11.727 1.00 77.81 85 ARG A C 1
ATOM 679 O O . ARG A 1 85 ? 12.906 -1.115 -10.778 1.00 77.81 85 ARG A O 1
ATOM 686 N N . VAL A 1 86 ? 13.199 -0.868 -12.989 1.00 77.75 86 VAL A N 1
ATOM 687 C CA . VAL A 1 86 ? 12.489 -2.102 -13.370 1.00 77.75 86 VAL A CA 1
ATOM 688 C C . VAL A 1 86 ? 13.091 -3.343 -12.697 1.00 77.75 86 VAL A C 1
ATOM 690 O O . VAL A 1 86 ? 12.362 -4.223 -12.225 1.00 77.75 86 VAL A O 1
ATOM 693 N N . ARG A 1 87 ? 14.426 -3.447 -12.638 1.00 78.50 87 ARG A N 1
ATOM 694 C CA . ARG A 1 87 ? 15.111 -4.565 -11.965 1.00 78.50 87 ARG A CA 1
ATOM 695 C C . ARG A 1 87 ? 14.841 -4.572 -10.461 1.00 78.50 87 ARG A C 1
ATOM 697 O O . ARG A 1 87 ? 14.549 -5.641 -9.920 1.00 78.50 87 ARG A O 1
ATOM 704 N N . ALA A 1 88 ? 14.918 -3.415 -9.805 1.00 78.75 88 ALA A N 1
ATOM 705 C CA . ALA A 1 88 ? 14.664 -3.281 -8.374 1.00 78.75 88 ALA A CA 1
ATOM 706 C C . ALA A 1 88 ? 13.234 -3.716 -8.020 1.00 78.75 88 ALA A C 1
ATOM 708 O O . ALA A 1 88 ? 13.053 -4.552 -7.132 1.00 78.75 88 ALA A O 1
ATOM 709 N N . THR A 1 89 ? 12.239 -3.266 -8.789 1.00 79.75 89 THR A N 1
ATOM 710 C CA . THR A 1 89 ? 10.832 -3.654 -8.615 1.00 79.75 89 THR A CA 1
ATOM 711 C C . THR A 1 89 ? 10.619 -5.161 -8.752 1.00 79.75 89 THR A C 1
ATOM 713 O O . THR A 1 89 ? 10.010 -5.776 -7.875 1.00 79.75 89 THR A O 1
ATOM 716 N N . LYS A 1 90 ? 11.162 -5.793 -9.804 1.00 81.38 90 LYS A N 1
ATOM 717 C CA . LYS A 1 90 ? 11.047 -7.253 -9.998 1.00 81.38 90 LYS A CA 1
ATOM 718 C C . LYS A 1 90 ? 11.695 -8.048 -8.869 1.00 81.38 90 LYS A C 1
ATOM 720 O O . LYS A 1 90 ? 11.151 -9.065 -8.444 1.00 81.38 90 LYS A O 1
ATOM 725 N N . LYS A 1 91 ? 12.878 -7.621 -8.417 1.00 83.94 91 LYS A N 1
ATOM 726 C CA . LYS A 1 91 ? 13.591 -8.287 -7.322 1.00 83.94 91 LYS A CA 1
ATOM 727 C C . LYS A 1 91 ? 12.798 -8.178 -6.019 1.00 83.94 91 LYS A C 1
ATOM 729 O O . LYS A 1 91 ? 12.656 -9.181 -5.330 1.00 83.94 91 LYS A O 1
ATOM 734 N N . CYS A 1 92 ? 12.254 -6.997 -5.723 1.00 86.19 92 CYS A N 1
ATOM 735 C CA . CYS A 1 92 ? 11.427 -6.767 -4.541 1.00 86.19 92 CYS A CA 1
ATOM 736 C C . CYS A 1 92 ? 10.171 -7.652 -4.550 1.00 86.19 92 CYS A C 1
ATOM 738 O O . CYS A 1 92 ? 9.940 -8.365 -3.577 1.00 86.19 92 CYS A O 1
ATOM 740 N N . LYS A 1 93 ? 9.455 -7.730 -5.684 1.00 88.38 93 LYS A N 1
ATOM 741 C CA . LYS A 1 93 ? 8.289 -8.618 -5.840 1.00 88.38 93 LYS A CA 1
ATOM 742 C C . LYS A 1 93 ? 8.611 -10.076 -5.507 1.00 88.38 93 LYS A C 1
ATOM 744 O O . LYS A 1 93 ? 7.951 -10.681 -4.673 1.00 88.38 93 LYS A O 1
ATOM 749 N N . LYS A 1 94 ? 9.678 -10.620 -6.106 1.00 89.62 94 LYS A N 1
ATOM 750 C CA . LYS A 1 94 ? 10.107 -12.008 -5.863 1.00 89.62 94 LYS A CA 1
ATOM 751 C C . LYS A 1 94 ? 10.476 -12.264 -4.401 1.00 89.62 94 LYS A C 1
ATOM 753 O O . LYS A 1 94 ? 10.216 -13.347 -3.888 1.00 89.62 94 LYS A O 1
ATOM 758 N N . LEU A 1 95 ? 11.107 -11.291 -3.739 1.00 87.44 95 LEU A N 1
ATOM 759 C CA . LEU A 1 95 ? 11.454 -11.401 -2.321 1.00 87.44 95 LEU A CA 1
ATOM 760 C C . LEU A 1 95 ? 10.207 -11.391 -1.431 1.00 87.44 95 LEU A C 1
ATOM 762 O O . LEU A 1 95 ? 10.160 -12.168 -0.482 1.00 87.44 95 LEU A O 1
ATOM 766 N N . LEU A 1 96 ? 9.199 -10.574 -1.750 1.00 90.81 96 LEU A N 1
ATOM 767 C CA . LEU A 1 96 ? 7.921 -10.573 -1.034 1.00 90.81 96 LEU A CA 1
ATOM 768 C C . LEU A 1 96 ? 7.158 -11.888 -1.227 1.00 90.81 96 LEU A C 1
ATOM 770 O O . LEU A 1 96 ? 6.700 -12.461 -0.244 1.00 90.81 96 LEU A O 1
ATOM 774 N N . GLU A 1 97 ? 7.093 -12.419 -2.450 1.00 92.44 97 GLU A N 1
ATOM 775 C CA . GLU A 1 97 ? 6.468 -13.721 -2.740 1.00 92.44 97 GLU A CA 1
ATOM 776 C C . GLU A 1 97 ? 7.160 -14.864 -1.977 1.00 92.44 97 GLU A C 1
ATOM 778 O O . GLU A 1 97 ? 6.508 -15.691 -1.333 1.00 92.44 97 GLU A O 1
ATOM 783 N N . TYR A 1 98 ? 8.496 -14.885 -1.988 1.00 88.69 98 TYR A N 1
ATOM 784 C CA . TYR A 1 98 ? 9.279 -15.860 -1.230 1.00 88.69 98 TYR A CA 1
ATOM 785 C C . TYR A 1 98 ? 9.095 -15.706 0.288 1.00 88.69 98 TYR A C 1
ATOM 787 O O . TYR A 1 98 ? 8.945 -16.700 1.006 1.00 88.69 98 TYR A O 1
ATOM 795 N N . GLY A 1 99 ? 9.092 -14.463 0.778 1.00 86.75 99 GLY A N 1
ATOM 796 C CA . GLY A 1 99 ? 8.851 -14.133 2.179 1.00 86.75 99 GLY A CA 1
ATOM 797 C C . GLY A 1 99 ? 7.477 -14.609 2.636 1.00 86.75 99 GLY A C 1
ATOM 798 O O . GLY A 1 99 ? 7.392 -15.299 3.648 1.00 86.75 99 GLY A O 1
ATOM 799 N N . LYS A 1 100 ? 6.431 -14.355 1.840 1.00 91.38 100 LYS A N 1
ATOM 800 C CA . LYS A 1 100 ? 5.063 -14.806 2.115 1.00 91.38 100 LYS A CA 1
ATOM 801 C C . LYS A 1 100 ? 4.967 -16.327 2.186 1.00 91.38 100 LYS A C 1
ATOM 803 O O . LYS A 1 100 ? 4.492 -16.858 3.181 1.00 91.38 100 LYS A O 1
ATOM 808 N N . SER A 1 101 ? 5.508 -17.032 1.190 1.00 92.12 101 SER A N 1
ATOM 809 C CA . SER A 1 101 ? 5.534 -18.502 1.179 1.00 92.12 101 SER A CA 1
ATOM 810 C C . SER A 1 101 ? 6.300 -19.086 2.372 1.00 92.12 101 SER A C 1
ATOM 812 O O . SER A 1 101 ? 5.976 -20.162 2.872 1.00 92.12 101 SER A O 1
ATOM 814 N N . THR A 1 102 ? 7.341 -18.399 2.840 1.00 88.00 102 THR A N 1
ATOM 815 C CA . THR A 1 102 ? 8.079 -18.811 4.038 1.00 88.00 102 THR A CA 1
ATOM 816 C C . THR A 1 102 ? 7.260 -18.577 5.298 1.00 88.00 102 THR A C 1
ATOM 818 O O . THR A 1 102 ? 7.152 -19.500 6.099 1.00 88.00 102 THR A O 1
ATOM 821 N N . LEU A 1 103 ? 6.633 -17.406 5.422 1.00 87.38 103 LEU A N 1
ATOM 822 C CA . LEU A 1 103 ? 5.737 -17.063 6.523 1.00 87.38 103 LEU A CA 1
ATOM 823 C C . LEU A 1 103 ? 4.608 -18.100 6.646 1.00 87.38 103 LEU A C 1
ATOM 825 O O . LEU A 1 103 ? 4.432 -18.695 7.700 1.00 87.38 103 LEU A O 1
ATOM 829 N N . ASP A 1 104 ? 3.930 -18.429 5.547 1.00 88.25 104 ASP A N 1
ATOM 830 C CA . ASP A 1 104 ? 2.784 -19.353 5.547 1.00 88.25 104 ASP A CA 1
ATOM 831 C C . ASP A 1 104 ? 3.146 -20.802 5.948 1.00 88.25 104 ASP A C 1
ATOM 833 O O . ASP A 1 104 ? 2.268 -21.593 6.285 1.00 88.25 104 ASP A O 1
ATOM 837 N N . ARG A 1 105 ? 4.436 -21.172 5.933 1.00 89.69 105 ARG A N 1
ATOM 838 C CA . ARG A 1 105 ? 4.923 -22.505 6.343 1.00 89.69 105 ARG A CA 1
ATOM 839 C C . ARG A 1 105 ? 5.328 -22.587 7.815 1.00 89.69 105 ARG A C 1
ATOM 841 O O . ARG A 1 105 ? 5.632 -23.678 8.297 1.00 89.69 105 ARG A O 1
ATOM 848 N N . MET A 1 106 ? 5.392 -21.464 8.523 1.00 85.62 106 MET A N 1
ATOM 849 C CA . MET A 1 106 ? 5.830 -21.419 9.918 1.00 85.62 106 MET A CA 1
ATOM 850 C C . MET A 1 106 ? 4.617 -21.535 10.853 1.00 85.62 106 MET A C 1
ATOM 852 O O . MET A 1 106 ? 3.648 -20.802 10.716 1.00 85.62 106 MET A O 1
ATOM 856 N N . ALA A 1 107 ? 4.670 -22.453 11.824 1.00 78.75 107 ALA A N 1
ATOM 857 C CA . ALA A 1 107 ? 3.524 -22.756 12.691 1.00 78.75 107 ALA A CA 1
ATOM 858 C C . ALA A 1 107 ? 3.366 -21.814 13.904 1.00 78.75 107 ALA A C 1
ATOM 860 O O . ALA A 1 107 ? 2.268 -21.689 14.428 1.00 78.75 107 ALA A O 1
ATOM 861 N N . ASN A 1 108 ? 4.443 -21.156 14.352 1.00 85.81 108 ASN A N 1
ATOM 862 C CA . ASN A 1 108 ? 4.465 -20.320 15.562 1.00 85.81 108 ASN A CA 1
ATOM 863 C C . ASN A 1 108 ? 5.232 -19.020 15.301 1.00 85.81 108 ASN A C 1
ATOM 865 O O . ASN A 1 108 ? 6.342 -18.823 15.797 1.00 85.81 108 ASN A O 1
ATOM 869 N N . ILE A 1 109 ? 4.683 -18.172 14.439 1.00 84.94 109 ILE A N 1
ATOM 870 C CA . ILE A 1 109 ? 5.320 -16.909 14.069 1.00 84.94 109 ILE A CA 1
ATOM 871 C C . ILE A 1 109 ? 5.001 -15.856 15.120 1.00 84.94 109 ILE A C 1
ATOM 873 O O . ILE A 1 109 ? 3.843 -15.667 15.487 1.00 84.94 109 ILE A O 1
ATOM 877 N N . ASP A 1 110 ? 6.030 -15.141 15.563 1.00 82.56 110 ASP A N 1
ATOM 878 C CA . ASP A 1 110 ? 5.846 -13.959 16.392 1.00 82.56 110 ASP A CA 1
ATOM 879 C C . ASP A 1 110 ? 5.083 -12.871 15.602 1.00 82.56 110 ASP A C 1
ATOM 881 O O . ASP A 1 110 ? 5.498 -12.537 14.484 1.00 82.56 110 ASP A O 1
ATOM 885 N N . PRO A 1 111 ? 4.001 -12.280 16.147 1.00 86.69 111 PRO A N 1
ATOM 886 C CA . PRO A 1 111 ? 3.220 -11.251 15.459 1.00 86.69 111 PRO A CA 1
ATOM 887 C C . PRO A 1 111 ? 4.054 -10.084 14.911 1.00 86.69 111 PRO A C 1
ATOM 889 O O . PRO A 1 111 ? 3.711 -9.532 13.865 1.00 86.69 111 PRO A O 1
ATOM 892 N N . SER A 1 112 ? 5.181 -9.739 15.545 1.00 83.56 112 SER A N 1
ATOM 893 C CA . SER A 1 112 ? 6.085 -8.679 15.075 1.00 83.56 112 SER A CA 1
ATOM 894 C C . SER A 1 112 ? 6.743 -8.985 13.723 1.00 83.56 112 SER A C 1
ATOM 896 O O . SER A 1 112 ? 7.041 -8.070 12.953 1.00 83.56 112 SER A O 1
ATOM 898 N N . VAL A 1 113 ? 6.945 -10.262 13.393 1.00 86.00 113 VAL A N 1
ATOM 899 C CA . VAL A 1 113 ? 7.455 -10.679 12.079 1.00 86.00 113 VAL A CA 1
ATOM 900 C C . VAL A 1 113 ? 6.370 -10.488 11.021 1.00 86.00 113 VAL A C 1
ATOM 902 O O . VAL A 1 113 ? 6.650 -9.984 9.931 1.00 86.00 113 VAL A O 1
ATOM 905 N N . CYS A 1 114 ? 5.118 -10.820 11.354 1.00 85.31 114 CYS A N 1
ATOM 906 C CA . CYS A 1 114 ? 3.970 -10.591 10.478 1.00 85.31 114 CYS A CA 1
ATOM 907 C C . CYS A 1 114 ? 3.759 -9.096 10.208 1.00 85.31 114 CYS A C 1
ATOM 909 O O . CYS A 1 114 ? 3.599 -8.707 9.051 1.00 85.31 114 CYS A O 1
ATOM 911 N N . THR A 1 115 ? 3.810 -8.243 11.237 1.00 85.50 115 THR A N 1
ATOM 912 C CA . THR A 1 115 ? 3.646 -6.792 11.055 1.00 85.50 115 THR A CA 1
ATOM 913 C C . THR A 1 115 ? 4.747 -6.203 10.177 1.00 85.50 115 THR A C 1
ATOM 915 O O . THR A 1 115 ? 4.444 -5.440 9.261 1.00 85.50 115 THR A O 1
ATOM 918 N N . GLN A 1 116 ? 6.009 -6.601 10.363 1.00 84.06 116 GLN A N 1
ATOM 919 C CA . GLN A 1 116 ? 7.108 -6.158 9.496 1.00 84.06 116 GLN A CA 1
ATOM 920 C C . GLN A 1 116 ? 6.920 -6.606 8.042 1.00 84.06 116 GLN A C 1
ATOM 922 O O . GLN A 1 116 ? 7.121 -5.809 7.121 1.00 84.06 116 GLN A O 1
ATOM 927 N N . PHE A 1 117 ? 6.503 -7.856 7.825 1.00 89.69 117 PHE A N 1
ATOM 928 C CA . PHE A 1 117 ? 6.248 -8.383 6.486 1.00 89.69 117 PHE A CA 1
ATOM 929 C C . PHE A 1 117 ? 5.116 -7.624 5.777 1.00 89.69 117 PHE A C 1
ATOM 931 O O . PHE A 1 117 ? 5.283 -7.169 4.638 1.00 89.69 117 PHE A O 1
ATOM 938 N N . TYR A 1 118 ? 3.971 -7.455 6.442 1.00 90.94 118 TYR A N 1
ATOM 939 C CA . TYR A 1 118 ? 2.831 -6.766 5.842 1.00 90.94 118 TYR A CA 1
ATOM 940 C C . TYR A 1 118 ? 3.112 -5.276 5.649 1.00 90.94 118 TYR A C 1
ATOM 942 O O . TYR A 1 118 ? 2.756 -4.735 4.607 1.00 90.94 118 TYR A O 1
ATOM 950 N N . TRP A 1 119 ? 3.853 -4.627 6.551 1.00 88.75 119 TRP A N 1
ATOM 951 C CA . TRP A 1 119 ? 4.278 -3.241 6.348 1.00 88.75 119 TRP A CA 1
ATOM 952 C C . TRP A 1 119 ? 5.218 -3.084 5.146 1.00 88.75 119 TRP A C 1
ATOM 954 O O . TRP A 1 119 ? 5.022 -2.196 4.316 1.00 88.75 119 TRP A O 1
ATOM 964 N N . ALA A 1 120 ? 6.200 -3.977 4.983 1.00 82.62 120 ALA A N 1
ATOM 965 C CA . ALA A 1 120 ? 7.054 -3.989 3.794 1.00 82.62 120 ALA A CA 1
ATOM 966 C C . ALA A 1 120 ? 6.237 -4.195 2.503 1.00 82.62 120 ALA A C 1
ATOM 968 O O . ALA A 1 120 ? 6.509 -3.551 1.486 1.00 82.62 120 ALA A O 1
ATOM 969 N N . SER A 1 121 ? 5.202 -5.037 2.564 1.00 90.69 121 SER A N 1
ATOM 970 C CA . SER A 1 121 ? 4.266 -5.256 1.458 1.00 90.69 121 SER A CA 1
ATOM 971 C C . SER A 1 121 ? 3.458 -3.990 1.142 1.00 90.69 121 SER A C 1
ATOM 973 O O . SER A 1 121 ? 3.380 -3.606 -0.024 1.00 90.69 121 SER A O 1
ATOM 975 N N . VAL A 1 122 ? 2.954 -3.267 2.154 1.00 89.31 122 VAL A N 1
ATOM 976 C CA . VAL A 1 122 ? 2.297 -1.954 1.976 1.00 89.31 122 VAL 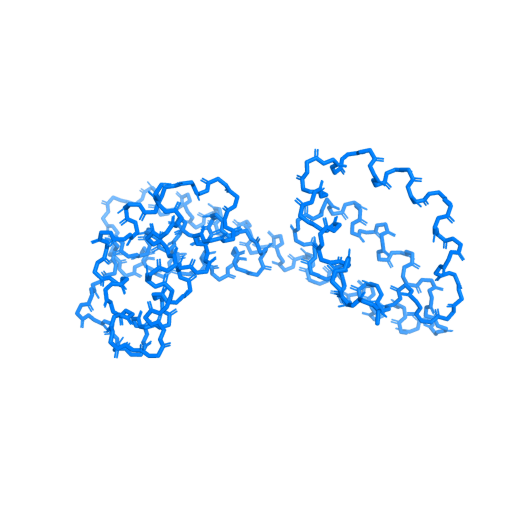A CA 1
ATOM 977 C C . VAL A 1 122 ? 3.222 -0.976 1.258 1.00 89.31 122 VAL A C 1
ATOM 979 O O . VAL A 1 122 ? 2.804 -0.336 0.297 1.00 89.31 122 VAL A O 1
ATOM 982 N N . LEU A 1 123 ? 4.484 -0.859 1.681 1.00 84.94 123 LEU A N 1
ATOM 983 C CA . LEU A 1 123 ? 5.439 0.062 1.055 1.00 84.94 123 LEU A CA 1
ATOM 984 C C . LEU A 1 123 ? 5.698 -0.288 -0.417 1.00 84.94 123 LEU A C 1
ATOM 986 O O . LEU A 1 123 ? 5.741 0.609 -1.264 1.00 84.94 123 LEU A O 1
ATOM 990 N N . TYR A 1 124 ? 5.828 -1.579 -0.731 1.00 88.31 124 TYR A N 1
ATOM 991 C CA . TYR A 1 124 ? 5.986 -2.047 -2.105 1.00 88.31 124 TYR A CA 1
ATOM 992 C C . TYR A 1 124 ? 4.758 -1.728 -2.964 1.00 88.31 124 TYR A C 1
ATOM 994 O O . TYR A 1 124 ? 4.901 -1.086 -4.006 1.00 88.31 124 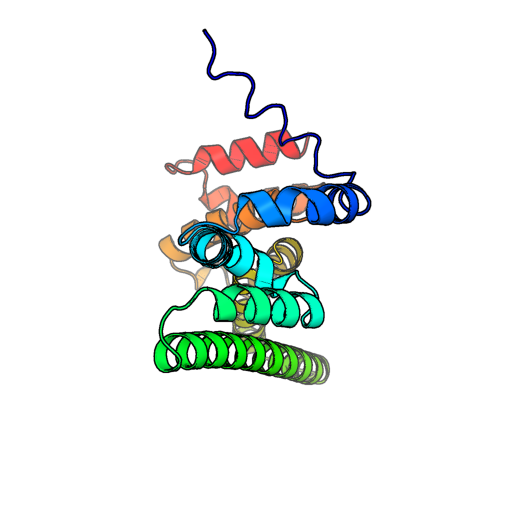TYR A O 1
ATOM 1002 N N . HIS A 1 125 ? 3.561 -2.113 -2.520 1.00 88.19 125 HIS A N 1
ATOM 1003 C CA . HIS A 1 125 ? 2.324 -1.877 -3.268 1.00 88.19 125 HIS A CA 1
ATOM 1004 C C . HIS A 1 125 ? 2.001 -0.381 -3.379 1.00 88.19 125 HIS A C 1
ATOM 1006 O O . HIS A 1 125 ? 1.537 0.072 -4.425 1.00 88.19 125 HIS A O 1
ATOM 1012 N N . LYS A 1 126 ? 2.362 0.430 -2.372 1.00 84.12 126 LYS A N 1
ATOM 1013 C CA . LYS A 1 126 ? 2.230 1.895 -2.418 1.00 84.12 126 LYS A CA 1
ATOM 1014 C C . LYS A 1 126 ? 3.122 2.477 -3.506 1.00 84.12 126 LYS A C 1
ATOM 1016 O O . LYS A 1 126 ? 2.675 3.343 -4.255 1.00 84.12 126 LYS A O 1
ATOM 1021 N N . TYR A 1 127 ? 4.349 1.969 -3.632 1.00 83.81 127 TYR A N 1
ATOM 1022 C CA . TYR A 1 127 ? 5.240 2.322 -4.737 1.00 83.81 127 TYR A CA 1
ATOM 1023 C C . TYR A 1 127 ? 4.697 1.833 -6.091 1.00 83.81 127 TYR A C 1
ATOM 1025 O O . TYR A 1 127 ? 4.811 2.555 -7.077 1.00 83.81 127 TYR A O 1
ATOM 1033 N N . GLN A 1 128 ? 4.053 0.658 -6.142 1.00 82.25 128 GLN A N 1
ATOM 1034 C CA . GLN A 1 128 ? 3.371 0.164 -7.347 1.00 82.25 128 GLN A CA 1
ATOM 1035 C C . GLN A 1 128 ? 2.045 0.882 -7.666 1.00 82.25 128 GLN A C 1
ATOM 1037 O O . GLN A 1 128 ? 1.529 0.724 -8.773 1.00 82.25 128 GLN A O 1
ATOM 1042 N N . LYS A 1 129 ? 1.513 1.696 -6.741 1.00 83.94 129 LYS A N 1
ATOM 1043 C CA . LYS A 1 129 ? 0.170 2.309 -6.802 1.00 83.94 129 LYS A CA 1
ATOM 1044 C C . LYS A 1 129 ? -0.963 1.279 -6.912 1.00 83.94 129 LYS A C 1
ATOM 1046 O O . LYS A 1 129 ? -2.001 1.522 -7.530 1.00 83.94 129 LYS A O 1
ATOM 1051 N N . GLU A 1 130 ? -0.743 0.121 -6.311 1.00 87.44 130 GLU A N 1
ATOM 1052 C CA . GLU A 1 130 ? -1.685 -0.989 -6.170 1.00 87.44 130 GLU A CA 1
ATOM 1053 C C . GLU A 1 130 ? -2.475 -0.777 -4.865 1.00 87.44 130 GLU A C 1
ATOM 1055 O O . GLU A 1 130 ? -2.152 -1.319 -3.812 1.00 87.44 130 GLU A O 1
ATOM 1060 N N . TYR A 1 131 ? -3.438 0.156 -4.893 1.00 88.56 131 TYR A N 1
ATOM 1061 C CA . TYR A 1 131 ? -4.094 0.662 -3.677 1.00 88.56 131 TYR A CA 1
ATOM 1062 C C . TYR A 1 131 ? -5.004 -0.361 -2.989 1.00 88.56 131 TYR A C 1
ATOM 1064 O O . TYR A 1 131 ? -5.098 -0.341 -1.763 1.00 88.56 131 TYR A O 1
ATOM 1072 N N . PHE A 1 132 ? -5.613 -1.278 -3.747 1.00 91.56 132 PHE A N 1
ATOM 1073 C CA . PHE A 1 132 ? -6.373 -2.393 -3.180 1.00 91.56 132 PHE A CA 1
ATOM 1074 C C . PHE A 1 132 ? -5.457 -3.299 -2.346 1.00 91.56 132 PHE A C 1
ATOM 1076 O O . PHE A 1 132 ? -5.739 -3.609 -1.190 1.00 91.56 132 PHE A O 1
ATOM 1083 N N . GLU A 1 133 ? -4.294 -3.645 -2.888 1.00 93.31 133 GLU A N 1
ATOM 1084 C CA . GLU A 1 133 ? -3.280 -4.445 -2.216 1.00 93.31 133 GLU A CA 1
ATOM 1085 C C . GLU A 1 133 ? -2.694 -3.703 -1.010 1.00 93.31 133 GLU A C 1
ATOM 1087 O O . GLU A 1 133 ? -2.482 -4.318 0.037 1.00 93.31 133 GLU A O 1
ATOM 1092 N N . CYS A 1 134 ? -2.481 -2.385 -1.104 1.00 93.06 134 CYS A N 1
ATOM 1093 C CA . CYS A 1 134 ? -2.125 -1.565 0.056 1.00 93.06 134 CYS A CA 1
ATOM 1094 C C . CYS A 1 134 ? -3.168 -1.680 1.167 1.00 93.06 134 CYS A C 1
ATOM 1096 O O . CYS A 1 134 ? -2.797 -1.927 2.312 1.00 93.06 134 CYS A O 1
ATOM 1098 N N . TYR A 1 135 ? -4.453 -1.517 0.839 1.00 93.81 135 TYR A N 1
ATOM 1099 C CA . TYR A 1 135 ? -5.549 -1.626 1.798 1.00 93.81 135 TYR A CA 1
ATOM 1100 C C . TYR A 1 135 ? -5.555 -3.001 2.479 1.00 93.81 135 TYR A C 1
ATOM 1102 O O . TYR A 1 135 ? -5.467 -3.073 3.706 1.00 93.81 135 TYR A O 1
ATOM 1110 N N . MET A 1 136 ? -5.534 -4.087 1.699 1.00 94.31 136 MET A N 1
ATOM 1111 C CA . MET A 1 136 ? -5.531 -5.454 2.235 1.00 94.31 136 MET A CA 1
ATOM 1112 C C . MET A 1 136 ? -4.323 -5.720 3.144 1.00 94.31 136 MET A C 1
ATOM 1114 O O . MET A 1 136 ? -4.468 -6.302 4.219 1.00 94.31 136 MET A O 1
ATOM 1118 N N . ASN A 1 137 ? -3.127 -5.266 2.756 1.00 94.62 137 ASN A N 1
ATOM 1119 C CA . ASN A 1 137 ? -1.927 -5.443 3.575 1.00 94.62 137 ASN A CA 1
ATOM 1120 C C . ASN A 1 137 ? -1.933 -4.563 4.837 1.00 94.62 137 ASN A C 1
ATOM 1122 O O . ASN A 1 137 ? -1.385 -4.987 5.853 1.00 94.62 137 ASN A O 1
ATOM 1126 N N . VAL A 1 138 ? -2.566 -3.382 4.825 1.00 94.94 138 VAL A N 1
ATOM 1127 C CA . VAL A 1 138 ? -2.768 -2.592 6.053 1.00 94.94 138 VAL A CA 1
ATOM 1128 C C . VAL A 1 138 ? -3.751 -3.289 6.996 1.00 94.94 138 VAL A C 1
ATOM 1130 O O . VAL A 1 138 ? -3.471 -3.366 8.189 1.00 94.94 138 VAL A O 1
ATOM 1133 N N . MET A 1 139 ? -4.853 -3.847 6.490 1.00 93.25 139 MET A N 1
ATOM 1134 C CA . MET A 1 139 ? -5.791 -4.617 7.321 1.00 93.25 139 MET A CA 1
ATOM 1135 C C . MET A 1 139 ? -5.103 -5.837 7.953 1.00 93.25 139 MET A C 1
ATOM 1137 O O . MET A 1 139 ? -5.253 -6.086 9.148 1.00 93.25 139 MET A O 1
ATOM 1141 N N . LEU A 1 140 ? -4.258 -6.541 7.190 1.00 93.56 140 LEU A N 1
ATOM 1142 C CA . LEU A 1 140 ? -3.428 -7.626 7.721 1.00 93.56 140 LEU A CA 1
ATOM 1143 C C . LEU A 1 140 ? -2.414 -7.121 8.752 1.00 93.56 140 LEU A C 1
ATOM 1145 O O . LEU A 1 140 ? -2.275 -7.734 9.802 1.00 93.56 140 LEU A O 1
ATOM 1149 N N . PHE A 1 141 ? -1.735 -5.999 8.506 1.00 93.19 141 PHE A N 1
ATOM 1150 C CA . PHE A 1 141 ? -0.842 -5.382 9.491 1.00 93.19 141 PHE A CA 1
ATOM 1151 C C . PHE A 1 141 ? -1.571 -5.097 10.812 1.00 93.19 141 PHE A C 1
ATOM 1153 O O . PHE A 1 141 ? -1.076 -5.475 11.874 1.00 93.19 141 PHE A O 1
ATOM 1160 N N . LEU A 1 142 ? -2.758 -4.489 10.743 1.00 92.62 142 LEU A N 1
ATOM 1161 C CA . LEU A 1 142 ? -3.583 -4.156 11.906 1.00 92.62 142 LEU A CA 1
ATOM 1162 C C . LEU A 1 142 ? -4.051 -5.400 12.675 1.00 92.62 142 LEU A C 1
ATOM 1164 O O . LEU A 1 142 ? -4.167 -5.338 13.893 1.00 92.62 142 LEU A O 1
ATOM 1168 N N . ALA A 1 143 ? -4.241 -6.537 12.000 1.00 92.19 143 ALA A N 1
ATOM 1169 C CA . ALA A 1 143 ? -4.608 -7.795 12.650 1.00 92.19 143 ALA A CA 1
ATOM 1170 C C . ALA A 1 143 ? -3.496 -8.379 13.549 1.00 92.19 143 ALA A C 1
ATOM 1172 O O . ALA A 1 143 ? -3.800 -9.128 14.475 1.00 92.19 143 ALA A O 1
ATOM 1173 N N . TYR A 1 144 ? -2.221 -8.052 13.293 1.00 89.44 144 TYR A N 1
ATOM 1174 C CA . TYR A 1 144 ? -1.080 -8.522 14.099 1.00 89.44 144 TYR A CA 1
ATOM 1175 C C . TYR A 1 144 ? -0.468 -7.431 14.990 1.00 89.44 144 TYR A C 1
ATOM 1177 O O . TYR A 1 144 ? 0.236 -7.747 15.950 1.00 89.44 144 TYR A O 1
ATOM 1185 N N . ALA A 1 145 ? -0.682 -6.153 14.671 1.00 88.56 145 ALA A N 1
ATOM 1186 C CA . ALA A 1 145 ? -0.121 -5.039 15.423 1.00 88.56 145 ALA A CA 1
ATOM 1187 C C . ALA A 1 145 ? -0.907 -4.787 16.716 1.00 88.56 145 ALA A C 1
ATOM 1189 O O . ALA A 1 145 ? -2.127 -4.654 16.703 1.00 88.56 145 ALA A O 1
ATOM 1190 N N . SER A 1 146 ? -0.199 -4.648 17.840 1.00 85.12 146 SER A N 1
ATOM 1191 C CA . SER A 1 146 ? -0.827 -4.197 19.083 1.00 85.12 146 SER A CA 1
ATOM 1192 C C . SER A 1 146 ? -1.091 -2.696 19.019 1.00 85.12 146 SER A C 1
ATOM 1194 O O . SER A 1 146 ? -0.160 -1.893 18.898 1.00 85.12 146 SER A O 1
ATOM 1196 N N . GLU A 1 147 ? -2.355 -2.304 19.151 1.00 76.94 147 GLU A N 1
ATOM 1197 C CA . GLU A 1 147 ? -2.759 -0.902 19.146 1.00 76.94 147 GLU A CA 1
ATOM 1198 C C . GLU A 1 147 ? -2.083 -0.085 20.261 1.00 76.94 147 GLU A C 1
ATOM 1200 O O . GLU A 1 147 ? -1.750 1.084 20.062 1.00 76.94 147 GLU A O 1
ATOM 1205 N N . GLU A 1 148 ? -1.830 -0.687 21.419 1.00 79.88 148 GLU A N 1
ATOM 1206 C CA . GLU A 1 148 ? -1.195 -0.024 22.566 1.00 79.88 148 GLU A CA 1
ATOM 1207 C C . GLU A 1 148 ? 0.282 0.305 22.318 1.00 79.88 148 GLU A C 1
ATOM 1209 O O . GLU A 1 148 ? 0.819 1.249 22.892 1.00 79.88 148 GLU A O 1
ATOM 1214 N N . SER A 1 149 ? 0.932 -0.446 21.427 1.00 77.75 149 SER A N 1
ATOM 1215 C CA . SER A 1 149 ? 2.351 -0.272 21.101 1.00 77.75 149 SER A CA 1
ATOM 1216 C C . SER A 1 149 ? 2.625 0.849 20.090 1.00 77.75 149 SER A C 1
ATOM 1218 O O . SER A 1 149 ? 3.775 1.243 19.897 1.00 77.75 149 SER A O 1
ATOM 1220 N N . MET A 1 150 ? 1.582 1.374 19.437 1.00 85.12 150 MET A N 1
ATOM 1221 C CA . MET A 1 150 ? 1.709 2.389 18.392 1.00 85.12 150 MET A CA 1
ATOM 1222 C C . MET A 1 150 ? 1.612 3.809 18.958 1.00 85.12 150 MET A C 1
ATOM 1224 O O . MET A 1 150 ? 0.707 4.123 19.734 1.00 85.12 150 MET A O 1
ATOM 1228 N N . SER A 1 151 ? 2.495 4.707 18.506 1.00 88.75 151 SER A N 1
ATOM 1229 C CA . SER A 1 151 ? 2.405 6.126 18.860 1.00 88.75 151 SER A CA 1
ATOM 1230 C C . SER A 1 151 ? 1.134 6.764 18.291 1.00 88.75 151 SER A C 1
ATOM 1232 O O . SER A 1 151 ? 0.628 6.362 17.242 1.00 88.75 151 SER A O 1
ATOM 1234 N N . HIS A 1 152 ? 0.631 7.804 18.958 1.00 87.31 152 HIS A N 1
ATOM 1235 C CA . HIS A 1 152 ? -0.559 8.522 18.495 1.00 87.31 152 HIS A CA 1
ATOM 1236 C C . HIS A 1 152 ? -0.369 9.128 17.093 1.00 87.31 152 HIS A C 1
ATOM 1238 O O . HIS A 1 152 ? -1.261 9.023 16.256 1.00 87.31 152 HIS A O 1
ATOM 1244 N N . SER A 1 153 ? 0.817 9.679 16.806 1.00 85.75 153 SER A N 1
ATOM 1245 C CA . SER A 1 153 ? 1.153 10.199 15.475 1.00 85.75 153 SER A CA 1
ATOM 1246 C C . SER A 1 153 ? 1.103 9.115 14.399 1.00 85.75 153 SER A C 1
ATOM 1248 O O . SER A 1 153 ? 0.495 9.318 13.355 1.00 85.75 153 SER A O 1
ATOM 1250 N N . PHE A 1 154 ? 1.663 7.933 14.676 1.00 85.69 154 PHE A N 1
ATOM 1251 C CA . PHE A 1 154 ? 1.648 6.825 13.726 1.00 85.69 154 PHE A CA 1
ATOM 1252 C C . PHE A 1 154 ? 0.229 6.309 13.477 1.00 85.69 154 PHE A C 1
ATOM 1254 O O . PHE A 1 154 ? -0.120 6.008 12.339 1.00 85.69 154 PHE A O 1
ATOM 1261 N N . LYS A 1 155 ? -0.612 6.247 14.518 1.00 90.00 155 LYS A N 1
ATOM 1262 C CA . LYS A 1 155 ? -2.024 5.871 14.364 1.00 90.00 155 LYS A CA 1
ATOM 1263 C C . LYS A 1 155 ? -2.766 6.827 13.436 1.00 90.00 155 LYS A C 1
ATOM 1265 O O . LYS A 1 155 ? -3.518 6.363 12.584 1.00 90.00 155 LYS A O 1
ATOM 1270 N N . LEU A 1 156 ? -2.533 8.133 13.577 1.00 88.19 156 LEU A N 1
ATOM 1271 C CA . LEU A 1 156 ? -3.158 9.146 12.730 1.00 88.19 156 LEU A CA 1
ATOM 1272 C C . LEU A 1 156 ? -2.690 9.030 11.270 1.00 88.19 156 LEU A C 1
ATOM 1274 O O . LEU A 1 156 ? -3.520 8.998 10.361 1.00 88.19 156 LEU A O 1
ATOM 1278 N N . ASP A 1 157 ? -1.381 8.874 11.048 1.00 86.75 157 ASP A N 1
ATOM 1279 C CA . ASP A 1 157 ? -0.809 8.665 9.711 1.00 86.75 157 ASP A CA 1
ATOM 1280 C C . ASP A 1 157 ? -1.346 7.388 9.051 1.00 86.75 157 ASP A C 1
ATOM 1282 O O . ASP A 1 157 ? -1.641 7.368 7.850 1.00 86.75 157 ASP A O 1
ATOM 1286 N N . LEU A 1 158 ? -1.492 6.316 9.834 1.00 90.69 158 LEU A N 1
ATOM 1287 C CA . LEU A 1 158 ? -2.029 5.041 9.375 1.00 90.69 158 LEU A CA 1
ATOM 1288 C C . LEU A 1 158 ? -3.513 5.155 9.026 1.00 90.69 158 LEU A C 1
ATOM 1290 O O . LEU A 1 158 ? -3.910 4.685 7.961 1.00 90.69 158 LEU A O 1
ATOM 1294 N N . ALA A 1 159 ? -4.304 5.815 9.877 1.00 91.00 159 ALA A N 1
ATOM 1295 C CA . ALA A 1 159 ? -5.723 6.072 9.652 1.00 91.00 159 ALA A CA 1
ATOM 1296 C C . ALA A 1 159 ? -5.951 6.891 8.373 1.00 91.00 159 ALA A C 1
ATOM 1298 O O . ALA A 1 159 ? -6.804 6.547 7.551 1.00 91.00 159 ALA A O 1
ATOM 1299 N N . TYR A 1 160 ? -5.135 7.922 8.151 1.00 86.25 160 TYR A N 1
ATOM 1300 C CA . TYR A 1 160 ? -5.139 8.687 6.907 1.00 86.25 160 TYR A CA 1
ATOM 1301 C C . TYR A 1 160 ? -4.764 7.811 5.702 1.00 86.25 160 TYR A C 1
ATOM 1303 O O . TYR A 1 160 ? -5.498 7.763 4.714 1.00 86.25 160 TYR A O 1
ATOM 1311 N N . CYS A 1 161 ? -3.649 7.077 5.782 1.00 86.94 161 CYS A N 1
ATOM 1312 C CA . CYS A 1 161 ? -3.171 6.251 4.671 1.00 86.94 161 CYS A CA 1
ATOM 1313 C C . CYS A 1 161 ? -4.190 5.182 4.263 1.00 86.94 161 CYS A C 1
ATOM 1315 O O . CYS A 1 161 ? -4.478 5.049 3.075 1.00 86.94 161 CYS A O 1
ATOM 1317 N N . VAL A 1 162 ? -4.747 4.440 5.225 1.00 91.44 162 VAL A N 1
ATOM 1318 C CA . VAL A 1 162 ? -5.718 3.375 4.935 1.00 91.44 162 VAL A CA 1
ATOM 1319 C C . VAL A 1 162 ? -7.019 3.936 4.363 1.00 91.44 162 VAL A C 1
ATOM 1321 O O . VAL A 1 162 ? -7.578 3.328 3.456 1.00 91.44 162 VAL A O 1
ATOM 1324 N N . SER A 1 163 ? -7.443 5.129 4.800 1.00 87.56 163 SER A N 1
ATOM 1325 C CA . SER A 1 163 ? -8.599 5.831 4.225 1.00 87.56 163 SER A CA 1
ATOM 1326 C C . SER A 1 163 ? -8.363 6.176 2.755 1.00 87.56 163 SER A C 1
ATOM 1328 O O . SER A 1 163 ? -9.212 5.915 1.908 1.00 87.56 163 SER A O 1
ATOM 1330 N N . VAL A 1 164 ? -7.180 6.700 2.420 1.00 87.31 164 VAL A N 1
ATOM 1331 C CA . VAL A 1 164 ? -6.804 6.989 1.027 1.00 87.31 164 VAL A CA 1
ATOM 1332 C C . VAL A 1 164 ? -6.732 5.709 0.192 1.00 87.31 164 VAL A C 1
ATOM 1334 O O . VAL A 1 164 ? -7.210 5.696 -0.941 1.00 87.31 164 VAL A O 1
ATOM 1337 N N . PHE A 1 165 ? -6.158 4.627 0.725 1.00 89.69 165 PHE A N 1
ATOM 1338 C CA . PHE A 1 165 ? -6.087 3.350 0.009 1.00 89.69 165 PHE A CA 1
ATOM 1339 C C . PHE A 1 165 ? -7.467 2.753 -0.243 1.00 89.69 165 PHE A C 1
ATOM 1341 O O . PHE A 1 165 ? -7.705 2.266 -1.342 1.00 89.69 165 PHE A O 1
ATOM 1348 N N . ALA A 1 166 ? -8.373 2.846 0.731 1.00 88.69 166 ALA A N 1
ATOM 1349 C CA . ALA A 1 166 ? -9.750 2.406 0.572 1.00 88.69 166 ALA A CA 1
ATOM 1350 C C . ALA A 1 166 ? -10.460 3.178 -0.551 1.00 88.69 166 ALA A C 1
ATOM 1352 O O . ALA A 1 166 ? -11.089 2.574 -1.409 1.00 88.69 166 ALA A O 1
ATOM 1353 N N . LEU A 1 167 ? -10.296 4.504 -0.599 1.00 83.31 167 LEU A N 1
ATOM 1354 C CA . LEU A 1 167 ? -10.936 5.359 -1.606 1.00 83.31 167 LEU A CA 1
ATOM 1355 C C . LEU A 1 167 ? -10.361 5.200 -3.022 1.00 83.31 167 LEU A C 1
ATOM 1357 O O . LEU A 1 167 ? -11.072 5.410 -4.001 1.00 83.31 167 LEU A O 1
ATOM 1361 N N . LEU A 1 168 ? -9.067 4.893 -3.144 1.00 84.25 168 LEU A N 1
ATOM 1362 C CA . LEU A 1 168 ? -8.388 4.728 -4.437 1.00 84.25 168 LEU A CA 1
ATOM 1363 C C . LEU A 1 168 ? -8.309 3.267 -4.904 1.00 84.25 168 LEU A C 1
ATOM 1365 O O . LEU A 1 168 ? -7.866 3.009 -6.025 1.00 84.25 168 LEU A O 1
ATOM 1369 N N . GLY A 1 169 ? -8.657 2.316 -4.039 1.00 85.81 169 GLY A N 1
ATOM 1370 C CA . GLY A 1 169 ? -8.607 0.891 -4.319 1.00 85.81 169 GLY A CA 1
ATOM 1371 C C . GLY A 1 169 ? -9.686 0.487 -5.311 1.00 85.81 169 GLY A C 1
ATOM 1372 O O . GLY A 1 169 ? -10.876 0.621 -5.049 1.00 85.81 169 GLY A O 1
ATOM 1373 N N . GLU A 1 170 ? -9.264 -0.049 -6.451 1.00 78.19 170 GLU A N 1
ATOM 1374 C CA . GLU A 1 170 ? -10.177 -0.703 -7.382 1.00 78.19 170 GLU A CA 1
ATOM 1375 C C . GLU A 1 170 ? -10.772 -1.933 -6.660 1.00 78.19 170 GLU A C 1
ATOM 1377 O O . GLU A 1 170 ? -10.018 -2.768 -6.161 1.00 78.19 170 GLU A O 1
ATOM 1382 N N . ASN A 1 171 ? -12.106 -2.046 -6.597 1.00 77.81 171 ASN A N 1
ATOM 1383 C CA . ASN A 1 171 ? -12.868 -3.111 -5.910 1.00 77.81 171 ASN A CA 1
ATOM 1384 C C . ASN A 1 171 ? -13.037 -2.978 -4.379 1.00 77.81 171 ASN A C 1
ATOM 1386 O O . ASN A 1 171 ? -13.202 -3.989 -3.692 1.00 77.81 171 ASN A O 1
ATOM 1390 N N . ILE A 1 172 ? -13.018 -1.760 -3.829 1.00 80.62 172 ILE A N 1
ATOM 1391 C CA . ILE A 1 172 ? -13.417 -1.503 -2.434 1.00 80.62 172 ILE A CA 1
ATOM 1392 C C . ILE A 1 172 ? -14.724 -0.710 -2.439 1.00 80.62 172 ILE A C 1
ATOM 1394 O O . ILE A 1 172 ? -14.721 0.516 -2.416 1.00 80.62 172 ILE A O 1
ATOM 1398 N N . ASP A 1 173 ? -15.843 -1.432 -2.470 1.00 76.44 173 ASP A N 1
ATOM 1399 C CA . ASP A 1 173 ? -17.184 -0.829 -2.533 1.00 76.44 173 ASP A CA 1
ATOM 1400 C C . ASP A 1 173 ? -17.882 -0.787 -1.160 1.00 76.44 173 ASP A C 1
ATOM 1402 O O . ASP A 1 173 ? -18.952 -0.204 -1.013 1.00 76.44 173 ASP A O 1
ATOM 1406 N N . ASN A 1 174 ? -17.292 -1.426 -0.145 1.00 79.81 174 ASN A N 1
ATOM 1407 C CA . ASN A 1 174 ? -17.826 -1.497 1.212 1.00 79.81 174 ASN A CA 1
ATOM 1408 C C . ASN A 1 174 ? -16.739 -1.107 2.215 1.00 79.81 174 ASN A C 1
ATOM 1410 O O . ASN A 1 174 ? -15.726 -1.792 2.357 1.00 79.81 174 ASN A O 1
ATOM 1414 N N . PHE A 1 175 ? -16.982 -0.018 2.935 1.00 85.44 175 PHE A N 1
ATOM 1415 C CA . PHE A 1 175 ? -16.076 0.530 3.939 1.00 85.44 175 PHE A CA 1
ATOM 1416 C C . PHE A 1 175 ? -16.474 0.125 5.360 1.00 85.44 175 PHE A C 1
ATOM 1418 O O . PHE A 1 175 ? -15.829 0.560 6.308 1.00 85.44 175 PHE A O 1
ATOM 1425 N N . GLY A 1 176 ? -17.514 -0.693 5.540 1.00 85.69 176 GLY A N 1
ATOM 1426 C CA . GLY A 1 176 ? -18.061 -1.060 6.846 1.00 85.69 176 GLY A CA 1
ATOM 1427 C C . GLY A 1 176 ? -17.038 -1.718 7.773 1.00 85.69 176 GLY A C 1
ATOM 1428 O O . GLY A 1 176 ? -16.991 -1.387 8.955 1.00 85.69 176 GLY A O 1
ATOM 1429 N N . GLU A 1 177 ? -16.176 -2.587 7.238 1.00 85.50 177 GLU A N 1
ATOM 1430 C CA . GLU A 1 177 ? -15.087 -3.201 8.010 1.00 85.50 177 GLU A CA 1
ATOM 1431 C C . GLU A 1 177 ? -14.070 -2.150 8.477 1.00 85.50 177 GLU A C 1
ATOM 1433 O O . GLU A 1 177 ? -13.713 -2.098 9.655 1.00 85.50 177 GLU A O 1
ATOM 1438 N N . LEU A 1 178 ? -13.663 -1.255 7.574 1.00 89.31 178 LEU A N 1
ATOM 1439 C CA . LEU A 1 178 ? -12.724 -0.184 7.883 1.00 89.31 178 LEU A CA 1
ATOM 1440 C C . LEU A 1 178 ? -13.318 0.821 8.890 1.00 89.31 178 LEU A C 1
ATOM 1442 O O . LEU A 1 178 ? -12.661 1.181 9.865 1.00 89.31 178 LEU A O 1
ATOM 1446 N N . LEU A 1 179 ? -14.571 1.240 8.694 1.00 89.62 179 LEU A N 1
ATOM 1447 C CA . LEU A 1 179 ? -15.299 2.170 9.565 1.00 89.62 179 LEU A CA 1
ATOM 1448 C C . LEU A 1 179 ? -15.528 1.608 10.974 1.00 89.62 179 LEU A C 1
ATOM 1450 O O . LEU A 1 179 ? -15.607 2.374 11.939 1.00 89.62 179 LEU A O 1
ATOM 1454 N N . ALA A 1 180 ? -15.630 0.284 11.109 1.00 89.75 180 ALA A N 1
ATOM 1455 C CA . ALA A 1 180 ? -15.731 -0.378 12.404 1.00 89.75 180 ALA A CA 1
ATOM 1456 C C . ALA A 1 180 ? -14.391 -0.408 13.163 1.00 89.75 180 ALA A C 1
ATOM 1458 O O . ALA A 1 180 ? -14.390 -0.519 14.393 1.00 89.75 180 ALA A O 1
ATOM 1459 N N . HIS A 1 181 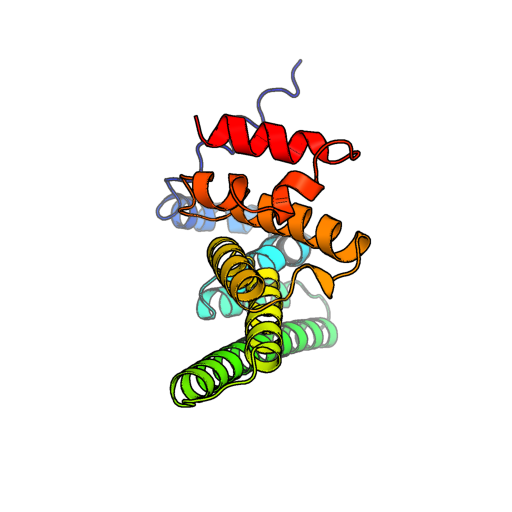? -13.258 -0.284 12.463 1.00 90.50 181 HIS A N 1
ATOM 1460 C CA . HIS A 1 181 ? -11.934 -0.426 13.058 1.00 90.50 181 HIS A CA 1
ATOM 1461 C C . HIS A 1 181 ? -11.553 0.790 13.939 1.00 90.50 181 HIS A C 1
ATOM 1463 O O . HIS A 1 181 ? -11.676 1.936 13.493 1.00 90.50 181 HIS A O 1
ATOM 1469 N N . PRO A 1 182 ? -11.018 0.591 15.168 1.00 90.19 182 PRO A N 1
ATOM 1470 C CA . PRO A 1 182 ? -10.652 1.684 16.083 1.00 90.19 182 PRO A CA 1
ATOM 1471 C C . PRO A 1 182 ? -9.694 2.721 15.485 1.00 90.19 182 PRO A C 1
ATOM 1473 O O . PRO A 1 182 ? -9.823 3.910 15.765 1.00 90.19 182 PRO A O 1
ATOM 1476 N N . ILE A 1 183 ? -8.788 2.282 14.603 1.00 91.12 183 ILE A N 1
ATOM 1477 C CA . ILE A 1 183 ? -7.824 3.157 13.915 1.00 91.12 183 ILE A CA 1
ATOM 1478 C C . ILE A 1 183 ? -8.499 4.344 13.213 1.00 91.12 183 ILE A C 1
ATOM 1480 O O . ILE A 1 183 ? -7.989 5.458 13.266 1.00 91.12 183 ILE A O 1
ATOM 1484 N N . ILE A 1 184 ? -9.674 4.129 12.615 1.00 90.12 184 ILE A N 1
ATOM 1485 C CA . ILE A 1 184 ? -10.401 5.146 11.851 1.00 90.12 184 ILE A CA 1
ATOM 1486 C C . ILE A 1 184 ? -11.105 6.144 12.764 1.00 90.12 184 ILE A C 1
ATOM 1488 O O . ILE A 1 184 ? -11.174 7.329 12.441 1.00 90.12 184 ILE A O 1
ATOM 1492 N N . LYS A 1 185 ? -11.537 5.709 13.952 1.00 87.12 185 LYS A N 1
ATOM 1493 C CA . LYS A 1 185 ? -12.047 6.626 14.983 1.00 87.12 185 LYS A CA 1
ATOM 1494 C C . LYS A 1 185 ? -10.972 7.599 15.464 1.00 87.12 185 LYS A C 1
ATOM 1496 O O . LYS A 1 185 ? -11.306 8.682 15.926 1.00 87.12 185 LYS A O 1
ATOM 1501 N N . GLY A 1 186 ? -9.692 7.257 15.294 1.00 85.38 186 GLY A N 1
ATOM 1502 C CA . GLY A 1 186 ? -8.566 8.154 15.559 1.00 85.38 186 GLY A CA 1
ATOM 1503 C C . GLY A 1 186 ? -8.544 9.423 14.698 1.00 85.38 186 GLY A C 1
ATOM 1504 O O . GLY A 1 186 ? -7.862 10.373 15.067 1.00 85.38 186 GLY A O 1
ATOM 1505 N N . LEU A 1 187 ? -9.293 9.470 13.587 1.00 83.81 187 LEU A N 1
ATOM 1506 C CA . LEU A 1 187 ? -9.461 10.682 12.775 1.00 83.81 187 LEU A CA 1
ATOM 1507 C C . LEU A 1 187 ? -10.445 11.676 13.409 1.00 83.81 187 LEU A C 1
ATOM 1509 O O . LEU A 1 187 ? -10.368 12.874 13.129 1.00 83.81 187 LEU A O 1
ATOM 1513 N N . GLN A 1 188 ? -11.358 11.198 14.256 1.00 86.06 188 GLN A N 1
ATOM 1514 C CA . GLN A 1 188 ? -12.435 12.018 14.794 1.00 86.06 188 GLN A CA 1
ATOM 1515 C C . GLN A 1 188 ? -11.906 13.064 15.773 1.00 86.06 188 GLN A C 1
ATOM 1517 O O . GLN A 1 188 ? -11.085 12.770 16.641 1.00 86.06 188 GLN A O 1
ATOM 1522 N N . GLY A 1 189 ? -12.380 14.302 15.632 1.00 83.88 189 GLY A N 1
ATOM 1523 C CA . GLY A 1 189 ? -11.902 15.432 16.437 1.00 83.88 189 GLY A CA 1
ATOM 1524 C C . GLY A 1 189 ? -10.505 15.940 16.056 1.00 83.88 189 GLY A C 1
ATOM 1525 O O . GLY A 1 189 ? -9.971 16.810 16.742 1.00 83.88 189 GLY A O 1
ATOM 1526 N N . THR A 1 190 ? -9.923 15.431 14.966 1.00 86.88 190 THR A N 1
ATOM 1527 C CA . THR A 1 190 ? -8.692 15.961 14.362 1.00 86.88 190 THR A CA 1
ATOM 1528 C C . THR A 1 190 ? -9.015 16.809 13.130 1.00 86.88 190 THR A C 1
ATOM 1530 O O . THR A 1 190 ? -10.146 16.831 12.648 1.00 86.88 190 THR A O 1
ATOM 1533 N N . GLU A 1 191 ? -8.010 17.468 12.553 1.00 83.31 191 GLU A N 1
ATOM 1534 C CA . GLU A 1 191 ? -8.150 18.190 11.277 1.00 83.31 191 GLU A CA 1
ATOM 1535 C C . GLU A 1 191 ? -8.533 17.271 10.096 1.00 83.31 191 GLU A C 1
ATOM 1537 O O . GLU A 1 191 ? -8.941 17.751 9.037 1.00 83.31 191 GLU A O 1
ATOM 1542 N N . LEU A 1 192 ? -8.417 15.950 10.271 1.00 79.12 192 LEU A N 1
ATOM 1543 C CA . LEU A 1 192 ? -8.717 14.930 9.266 1.00 79.12 192 LEU A CA 1
ATOM 1544 C C . LEU A 1 192 ? -10.099 14.284 9.442 1.00 79.12 192 LEU A C 1
ATOM 1546 O O . LEU A 1 192 ? -10.416 13.349 8.710 1.00 79.12 192 LEU A O 1
ATOM 1550 N N . ASP A 1 193 ? -10.937 14.776 10.361 1.00 81.38 193 ASP A N 1
ATOM 1551 C CA . ASP A 1 193 ? -12.291 14.250 10.616 1.00 81.38 193 ASP A CA 1
ATOM 1552 C C . ASP A 1 193 ? -13.151 14.169 9.338 1.00 81.38 193 ASP A C 1
ATOM 1554 O O . ASP A 1 193 ? -13.957 13.259 9.152 1.00 81.38 193 ASP A O 1
ATOM 1558 N N . TRP A 1 194 ? -12.899 15.056 8.372 1.00 79.06 194 TRP A N 1
ATOM 1559 C CA . TRP A 1 194 ? -13.572 15.028 7.077 1.00 79.06 194 TRP A CA 1
ATOM 1560 C C . TRP A 1 194 ? -13.354 13.721 6.289 1.00 79.06 194 TRP A C 1
ATOM 1562 O O . TRP A 1 194 ? -14.243 13.343 5.531 1.00 79.06 194 TRP A O 1
ATOM 1572 N N . PHE A 1 195 ? -12.236 12.998 6.467 1.00 75.19 195 PHE A N 1
ATOM 1573 C CA . PHE A 1 195 ? -12.038 11.675 5.850 1.00 75.19 195 PHE A CA 1
ATOM 1574 C C . PHE A 1 195 ? -12.977 10.624 6.438 1.00 75.19 195 PHE A C 1
ATOM 1576 O O . PHE A 1 195 ? -13.500 9.794 5.696 1.00 75.19 195 PHE A O 1
ATOM 1583 N N . TYR A 1 196 ? -13.203 10.666 7.753 1.00 82.00 196 TYR A N 1
ATOM 1584 C CA . TYR A 1 196 ? -14.133 9.766 8.427 1.00 82.00 196 TYR A CA 1
ATOM 1585 C C . TYR A 1 196 ? -15.555 9.950 7.886 1.00 82.00 196 TYR A C 1
ATOM 1587 O O . TYR A 1 196 ? -16.215 8.984 7.493 1.00 82.00 196 TYR A O 1
ATOM 1595 N N . GLU A 1 197 ? -16.001 11.202 7.786 1.00 79.88 197 GLU A N 1
ATOM 1596 C CA . GLU A 1 197 ? -17.310 11.526 7.217 1.00 79.88 197 GLU A CA 1
ATOM 1597 C C . GLU A 1 197 ? -17.401 11.175 5.727 1.00 79.88 197 GLU A C 1
ATOM 1599 O O . GLU A 1 197 ? -18.416 10.644 5.276 1.00 79.88 197 GLU A O 1
ATOM 1604 N N . PHE A 1 198 ? -16.328 11.380 4.960 1.00 79.81 198 PHE A N 1
ATOM 1605 C CA . PHE A 1 198 ? -16.288 11.008 3.547 1.00 79.81 198 PHE A CA 1
ATOM 1606 C C . PHE A 1 198 ? -16.423 9.492 3.340 1.00 79.81 198 PHE A C 1
ATOM 1608 O O . PHE A 1 198 ? -17.227 9.060 2.515 1.00 79.81 198 PHE A O 1
ATOM 1615 N N . LEU A 1 199 ? -15.714 8.673 4.126 1.00 80.75 199 LEU A N 1
ATOM 1616 C CA . LEU A 1 199 ? -15.846 7.211 4.080 1.00 80.75 199 LEU A CA 1
ATOM 1617 C C . LEU A 1 199 ? -17.272 6.748 4.413 1.00 80.75 199 LEU A C 1
ATOM 1619 O O . LEU A 1 199 ? -17.785 5.836 3.768 1.00 80.75 199 LEU A O 1
ATOM 1623 N N . LYS A 1 200 ? -17.947 7.392 5.376 1.00 82.50 200 LYS A N 1
ATOM 1624 C CA 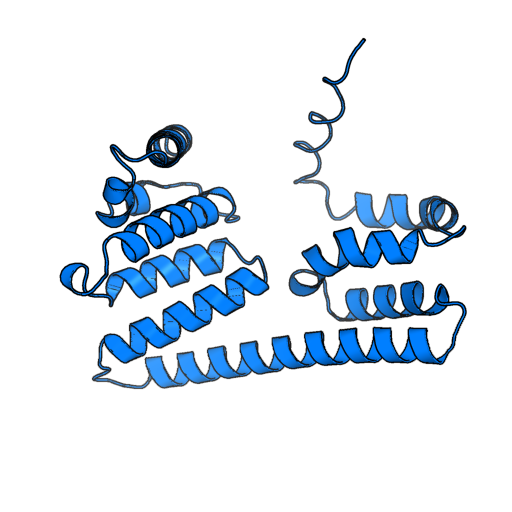. LYS A 1 200 ? -19.356 7.097 5.693 1.00 82.50 200 LYS A CA 1
ATOM 1625 C C . LYS A 1 200 ? -20.288 7.377 4.516 1.00 82.50 200 LYS A C 1
ATOM 1627 O O . LYS A 1 200 ? -21.171 6.567 4.245 1.00 82.50 200 LYS A O 1
ATOM 1632 N N . VAL A 1 201 ? -20.083 8.493 3.814 1.00 81.00 201 VAL A N 1
ATOM 1633 C CA . VAL A 1 201 ? -20.885 8.856 2.633 1.00 81.00 201 VAL A CA 1
ATOM 1634 C C . VAL A 1 201 ? -20.747 7.807 1.530 1.00 81.00 201 VAL A C 1
ATOM 1636 O O . VAL A 1 201 ? -21.748 7.421 0.940 1.00 81.00 201 VAL A O 1
ATOM 1639 N N . PHE A 1 202 ? -19.535 7.311 1.278 1.00 72.75 202 PHE A N 1
ATOM 1640 C CA . PHE A 1 202 ? -19.299 6.286 0.255 1.00 72.75 202 PHE A CA 1
ATOM 1641 C C . PHE A 1 202 ? -19.758 4.878 0.658 1.00 72.75 202 PHE A C 1
ATOM 1643 O O . PHE A 1 202 ? -19.912 4.024 -0.206 1.00 72.75 202 PHE A O 1
ATOM 1650 N N . ASN A 1 203 ? -20.000 4.632 1.948 1.00 78.06 203 ASN A N 1
ATOM 1651 C CA . ASN A 1 203 ? -20.550 3.372 2.452 1.00 78.06 203 ASN A CA 1
ATOM 1652 C C . ASN A 1 203 ? -22.093 3.308 2.406 1.00 78.06 203 ASN A C 1
ATOM 1654 O O . ASN A 1 203 ? -22.670 2.337 2.898 1.00 78.06 203 ASN A O 1
ATOM 1658 N N . SER A 1 204 ? -22.753 4.367 1.925 1.00 58.75 204 SER A N 1
ATOM 1659 C CA . SER A 1 204 ? -24.217 4.515 1.914 1.00 58.75 204 SER A CA 1
ATOM 1660 C C . SER A 1 204 ? -24.855 4.006 0.626 1.00 58.75 204 SER A C 1
ATOM 1662 O O . SER A 1 204 ? -24.269 4.242 -0.452 1.00 58.75 204 SER A O 1
#